Protein AF-0000000083919818 (afdb_homodimer)

Structure (mmCIF, N/CA/C/O backbone):
data_AF-0000000083919818-model_v1
#
loop_
_entity.id
_entity.type
_entity.pdbx_description
1 polymer 'UPAR/Ly6 domain-containing protein'
#
loop_
_atom_site.group_PDB
_atom_site.id
_atom_site.type_symbol
_atom_site.label_atom_id
_atom_site.label_alt_id
_atom_site.label_comp_id
_atom_site.label_asym_id
_atom_site.label_entity_id
_atom_site.label_seq_id
_atom_site.pdbx_PDB_ins_code
_atom_site.Cartn_x
_atom_site.Cartn_y
_atom_site.Cartn_z
_atom_site.occupancy
_atom_site.B_iso_or_equiv
_atom_site.auth_seq_id
_atom_site.auth_comp_id
_atom_site.auth_asym_id
_atom_site.auth_atom_id
_atom_site.pdbx_PDB_model_num
ATOM 1 N N . ASN A 1 1 ? 15.781 -54.969 -27.125 1 31.92 1 ASN A N 1
ATOM 2 C CA . ASN A 1 1 ? 15.836 -53.562 -27.531 1 31.92 1 ASN A CA 1
ATOM 3 C C . ASN A 1 1 ? 14.609 -52.812 -27.047 1 31.92 1 ASN A C 1
ATOM 5 O O . ASN A 1 1 ? 14.461 -51.625 -27.359 1 31.92 1 ASN A O 1
ATOM 9 N N . MET A 1 2 ? 13.461 -53.531 -26.812 1 38.5 2 MET A N 1
ATOM 10 C CA . MET A 1 2 ? 12.18 -53 -26.375 1 38.5 2 MET A CA 1
ATOM 11 C C . MET A 1 2 ? 12.297 -52.375 -24.984 1 38.5 2 MET A C 1
ATOM 13 O O . MET A 1 2 ? 11.289 -52.094 -24.328 1 38.5 2 MET A O 1
ATOM 17 N N . TRP A 1 3 ? 13.492 -52.375 -24.438 1 37.69 3 TRP A N 1
ATOM 18 C CA . TRP A 1 3 ? 13.656 -51.875 -23.078 1 37.69 3 TRP A CA 1
ATOM 19 C C . TRP A 1 3 ? 13.109 -50.469 -22.938 1 37.69 3 TRP A C 1
ATOM 21 O O . TRP A 1 3 ? 12.586 -50.094 -21.875 1 37.69 3 TRP A O 1
ATOM 31 N N . HIS A 1 4 ? 13.562 -49.594 -23.844 1 41.69 4 HIS A N 1
ATOM 32 C CA . HIS A 1 4 ? 13.922 -48.219 -23.438 1 41.69 4 HIS A CA 1
ATOM 33 C C . HIS A 1 4 ? 12.688 -47.438 -23.031 1 41.69 4 HIS A C 1
ATOM 35 O O . HIS A 1 4 ? 12.727 -46.688 -22.047 1 41.69 4 HIS A O 1
ATOM 41 N N . ALA A 1 5 ? 11.734 -47.062 -23.953 1 43.5 5 ALA A N 1
ATOM 42 C CA . ALA A 1 5 ? 11.164 -45.719 -23.875 1 43.5 5 ALA A CA 1
ATOM 43 C C . ALA A 1 5 ? 10.125 -45.625 -22.75 1 43.5 5 ALA A C 1
ATOM 45 O O . ALA A 1 5 ? 8.977 -46.031 -22.922 1 43.5 5 ALA A O 1
ATOM 46 N N . LEU A 1 6 ? 10.398 -46.156 -21.547 1 41.75 6 LEU A N 1
ATOM 47 C CA . LEU A 1 6 ? 9.539 -45.688 -20.469 1 41.75 6 LEU A CA 1
ATOM 48 C C . LEU A 1 6 ? 9.375 -44.188 -20.5 1 41.75 6 LEU A C 1
ATOM 50 O O . LEU A 1 6 ? 10.336 -43.438 -20.25 1 41.75 6 LEU A O 1
ATOM 54 N N . ASN A 1 7 ? 8.695 -43.625 -21.5 1 41.09 7 ASN A N 1
ATOM 55 C CA . ASN A 1 7 ? 8.219 -42.25 -21.438 1 41.09 7 ASN A CA 1
ATOM 56 C C . ASN A 1 7 ? 7.645 -41.906 -20.062 1 41.09 7 ASN A C 1
ATOM 58 O O . ASN A 1 7 ? 6.648 -42.5 -19.656 1 41.09 7 ASN A O 1
ATOM 62 N N . SER A 1 8 ? 8.492 -41.781 -19.062 1 41.94 8 SER A N 1
ATOM 63 C CA . SER A 1 8 ? 8.039 -41.125 -17.828 1 41.94 8 SER A CA 1
ATOM 64 C C . SER A 1 8 ? 7.02 -40.031 -18.125 1 41.94 8 SER A C 1
ATOM 66 O O . SER A 1 8 ? 7.336 -39.062 -18.812 1 41.94 8 SER A O 1
ATOM 68 N N . CYS A 1 9 ? 5.82 -40.406 -18.547 1 39.53 9 CYS A N 1
ATOM 69 C CA . CYS A 1 9 ? 4.75 -39.406 -18.453 1 39.53 9 CYS A CA 1
ATOM 70 C C . CYS A 1 9 ? 4.895 -38.562 -17.203 1 39.53 9 CYS A C 1
ATOM 72 O O . CYS A 1 9 ? 4.656 -39.031 -16.094 1 39.53 9 CYS A O 1
ATOM 74 N N . VAL A 1 10 ? 6.109 -37.969 -17 1 43.31 10 VAL A N 1
ATOM 75 C CA . VAL A 1 10 ? 5.969 -36.875 -16.047 1 43.31 10 VAL A CA 1
ATOM 76 C C . VAL A 1 10 ? 4.578 -36.25 -16.188 1 43.31 10 VAL A C 1
ATOM 78 O O . VAL A 1 10 ? 4.238 -35.688 -17.219 1 43.31 10 VAL A O 1
ATOM 81 N N . LEU A 1 11 ? 3.551 -37 -15.914 1 38.09 11 LEU A N 1
ATOM 82 C CA . LEU A 1 11 ? 2.311 -36.312 -15.594 1 38.09 11 LEU A CA 1
ATOM 83 C C . LEU A 1 11 ? 2.598 -34.906 -15.062 1 38.09 11 LEU A C 1
ATOM 85 O O . LEU A 1 11 ? 3.115 -34.75 -13.953 1 38.09 11 LEU A O 1
ATOM 89 N N . CYS A 1 12 ? 3.314 -34.094 -15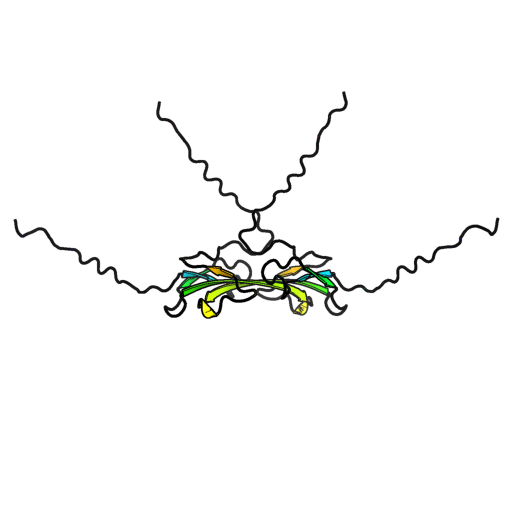.828 1 39.19 12 CYS A N 1
ATOM 90 C CA . CYS A 1 12 ? 3.078 -32.688 -15.453 1 39.19 12 CYS A CA 1
ATOM 91 C C . CYS A 1 12 ? 1.683 -32.5 -14.867 1 39.19 12 CYS A C 1
ATOM 93 O O . CYS A 1 12 ? 0.686 -32.625 -15.586 1 39.19 12 CYS A O 1
ATOM 95 N N . LEU A 1 13 ? 1.225 -33.312 -13.922 1 39.88 13 LEU A N 1
ATOM 96 C CA . LEU A 1 13 ? 0.107 -32.719 -13.203 1 39.88 13 LEU A CA 1
ATOM 97 C C . LEU A 1 13 ? 0.012 -31.219 -13.492 1 39.88 13 LEU A C 1
ATOM 99 O O . LEU A 1 13 ? 0.875 -30.438 -13.07 1 39.88 13 LEU A O 1
ATOM 103 N N . CYS A 1 14 ? -0.247 -30.812 -14.672 1 42.47 14 CYS A N 1
ATOM 104 C CA . CYS A 1 14 ? -0.814 -29.484 -14.938 1 42.47 14 CYS A CA 1
ATOM 105 C C . CYS A 1 14 ? -1.558 -28.953 -13.719 1 42.47 14 CYS A C 1
ATOM 107 O O . CYS A 1 14 ? -2.734 -29.266 -13.523 1 42.47 14 CYS A O 1
ATOM 109 N N . THR A 1 15 ? -1.284 -29.391 -12.57 1 43.28 15 THR A N 1
ATOM 110 C CA . THR A 1 15 ? -1.983 -28.641 -11.539 1 43.28 15 THR A CA 1
ATOM 111 C C . THR A 1 15 ? -2.238 -27.203 -11.992 1 43.28 15 THR A C 1
ATOM 113 O O . THR A 1 15 ? -1.332 -26.531 -12.492 1 43.28 15 THR A O 1
ATOM 116 N N . VAL A 1 16 ? -3.139 -26.906 -12.922 1 52.75 16 VAL A N 1
ATOM 117 C CA . VAL A 1 16 ? -3.713 -25.578 -13.133 1 52.75 16 VAL A CA 1
ATOM 118 C C . VAL A 1 16 ? -3.332 -24.656 -11.977 1 52.75 16 VAL A C 1
ATOM 120 O O . VAL A 1 16 ? -4.191 -24.25 -11.195 1 52.75 16 VAL A O 1
ATOM 123 N N . CYS A 1 17 ? -2.18 -24.922 -11.383 1 63.28 17 CYS A N 1
ATOM 124 C CA . CYS A 1 17 ? -1.858 -24.094 -10.219 1 63.28 17 CYS A CA 1
ATOM 125 C C . CYS A 1 17 ? -2.062 -22.625 -10.523 1 63.28 17 CYS A C 1
ATOM 127 O O . CYS A 1 17 ? -1.586 -22.109 -11.547 1 63.28 17 CYS A O 1
ATOM 129 N N . GLY A 1 18 ? -3.141 -22.047 -10.102 1 80.5 18 GLY A N 1
ATOM 130 C CA . GLY A 1 18 ? -3.34 -20.609 -10.156 1 80.5 18 GLY A CA 1
ATOM 131 C C . GLY A 1 18 ? -2.064 -19.828 -9.93 1 80.5 18 GLY A C 1
ATOM 132 O O . GLY A 1 18 ? -1.008 -20.406 -9.664 1 80.5 18 GLY A O 1
ATOM 133 N N . LEU A 1 19 ? -1.973 -18.672 -10.312 1 92.94 19 LEU A N 1
ATOM 134 C CA . LEU A 1 19 ? -0.879 -17.75 -10.039 1 92.94 19 LEU A CA 1
ATOM 135 C C . LEU A 1 19 ? -0.535 -17.734 -8.555 1 92.94 19 LEU A C 1
ATOM 137 O O . LEU A 1 19 ? -1.371 -18.062 -7.715 1 92.94 19 LEU A O 1
ATOM 141 N N . ARG A 1 20 ? 0.78 -17.641 -8.305 1 96.12 20 ARG A N 1
ATOM 142 C CA . ARG A 1 20 ? 1.193 -17.344 -6.938 1 96.12 20 ARG A CA 1
ATOM 143 C C . ARG A 1 20 ? 1.46 -15.844 -6.77 1 96.12 20 ARG A C 1
ATOM 145 O O . ARG A 1 20 ? 2.033 -15.211 -7.652 1 96.12 20 ARG A O 1
ATOM 152 N N . CYS A 1 21 ? 1.045 -15.273 -5.652 1 96.62 21 CYS A N 1
ATOM 153 C CA . CYS A 1 21 ? 1.212 -13.844 -5.406 1 96.62 21 CYS A CA 1
ATOM 154 C C . CYS A 1 21 ? 1.703 -13.586 -3.986 1 96.62 21 CYS A C 1
ATOM 156 O O . CYS A 1 21 ? 1.458 -14.398 -3.086 1 96.62 21 CYS A O 1
ATOM 158 N N . TYR A 1 22 ? 2.387 -12.461 -3.787 1 96.19 22 TYR A N 1
ATOM 159 C CA . TYR A 1 22 ? 2.68 -11.992 -2.439 1 96.19 22 TYR A CA 1
ATOM 160 C C . TYR A 1 22 ? 1.407 -11.547 -1.73 1 96.19 22 TYR A C 1
ATOM 162 O O . TYR A 1 22 ? 0.501 -10.992 -2.357 1 96.19 22 TYR A O 1
ATOM 170 N N . THR A 1 23 ? 1.352 -11.742 -0.544 1 96.19 23 THR A N 1
ATOM 171 C CA . THR A 1 23 ? 0.189 -11.367 0.253 1 96.19 23 THR A CA 1
ATOM 172 C C . THR A 1 23 ? 0.617 -10.844 1.62 1 96.19 23 THR A C 1
ATOM 174 O O . THR A 1 23 ? 1.705 -11.164 2.102 1 96.19 23 THR A O 1
ATOM 177 N N . CYS A 1 24 ? -0.237 -9.945 2.125 1 94.31 24 CYS A N 1
ATOM 178 C CA . CYS A 1 24 ? -0.065 -9.484 3.498 1 94.31 24 CYS A CA 1
ATOM 179 C C . CYS A 1 24 ? -0.819 -10.383 4.473 1 94.31 24 CYS A C 1
ATOM 181 O O . CYS A 1 24 ? -2.033 -10.547 4.355 1 94.31 24 CYS A O 1
ATOM 183 N N . THR A 1 25 ? -0.094 -10.984 5.359 1 94.12 25 THR A N 1
ATOM 184 C CA . THR A 1 25 ? -0.757 -11.922 6.258 1 94.12 25 THR A CA 1
ATOM 185 C C . THR A 1 25 ? -0.912 -11.32 7.652 1 94.12 25 THR A C 1
ATOM 187 O O . THR A 1 25 ? -0.238 -10.352 7.992 1 94.12 25 THR A O 1
ATOM 190 N N . VAL A 1 26 ? -1.767 -11.93 8.414 1 92.81 26 VAL A N 1
ATOM 191 C CA . VAL A 1 26 ? -2.043 -11.453 9.766 1 92.81 26 VAL A CA 1
ATOM 192 C C . VAL A 1 26 ? -0.792 -11.586 10.633 1 92.81 26 VAL A C 1
ATOM 194 O O . VAL A 1 26 ? -0.578 -10.797 11.555 1 92.81 26 VAL A O 1
ATOM 197 N N . ALA A 1 27 ? 0.067 -12.617 10.438 1 92.5 27 ALA A N 1
ATOM 198 C CA . ALA A 1 27 ? 1.279 -12.867 11.211 1 92.5 27 ALA A CA 1
ATOM 199 C C . ALA A 1 27 ? 2.299 -11.75 11.008 1 92.5 27 ALA A C 1
ATOM 201 O O . ALA A 1 27 ? 3.021 -11.383 11.93 1 92.5 27 ALA A O 1
ATOM 202 N N . ASP A 1 28 ? 2.451 -11.211 9.867 1 90.25 28 ASP A N 1
ATOM 203 C CA . ASP A 1 28 ? 3.305 -10.078 9.516 1 90.25 28 ASP A CA 1
ATOM 204 C C . ASP A 1 28 ? 2.605 -9.148 8.531 1 90.25 28 ASP A C 1
ATOM 206 O O . ASP A 1 28 ? 2.938 -9.133 7.344 1 90.25 28 ASP A O 1
ATOM 210 N N . PRO A 1 29 ? 1.685 -8.367 9.039 1 92.19 29 PRO A N 1
ATOM 211 C CA . PRO A 1 29 ? 0.745 -7.676 8.148 1 92.19 29 PRO A CA 1
ATOM 212 C C . PRO A 1 29 ? 1.397 -6.539 7.367 1 92.19 29 PRO A C 1
ATOM 214 O O . PRO A 1 29 ? 0.839 -6.07 6.371 1 92.19 29 PRO A O 1
ATOM 217 N N . LYS A 1 30 ? 2.59 -6.113 7.801 1 90.5 30 LYS A N 1
ATOM 218 C CA . LYS A 1 30 ? 3.168 -4.945 7.145 1 90.5 30 LYS A CA 1
ATOM 219 C C . LYS A 1 30 ? 4.246 -5.352 6.145 1 90.5 30 LYS A C 1
ATOM 221 O O . LYS A 1 30 ? 4.625 -4.5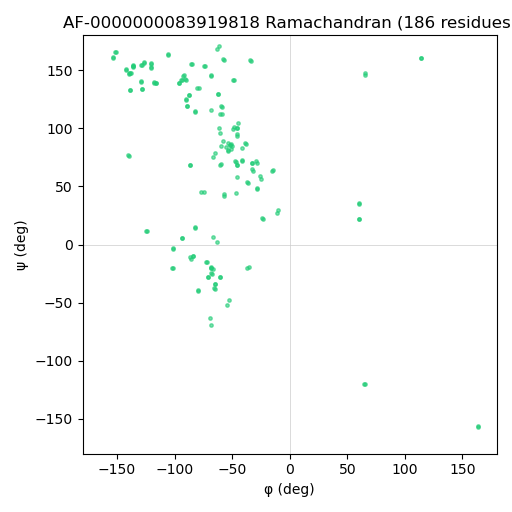66 5.273 1 90.5 30 LYS A O 1
ATOM 226 N N . SER A 1 31 ? 4.812 -6.582 6.285 1 90.12 31 SER A N 1
ATOM 227 C CA . SER A 1 31 ? 5.926 -6.977 5.426 1 90.12 31 SER A CA 1
ATOM 228 C C . SER A 1 31 ? 5.434 -7.418 4.051 1 90.12 31 SER A C 1
ATOM 230 O O . SER A 1 31 ? 6.098 -7.18 3.041 1 90.12 31 SER A O 1
ATOM 232 N N . CYS A 1 32 ? 4.297 -8.164 3.98 1 93.69 32 CYS A N 1
ATOM 233 C CA . CYS A 1 32 ? 3.648 -8.633 2.762 1 93.69 32 CYS A CA 1
ATOM 234 C C . CYS A 1 32 ? 4.586 -9.523 1.954 1 93.69 32 CYS A C 1
ATOM 236 O O . CYS A 1 32 ? 4.613 -9.453 0.725 1 93.69 32 CYS A O 1
ATOM 238 N N . ILE A 1 33 ? 5.41 -10.312 2.65 1 93 33 ILE A N 1
ATOM 239 C CA . ILE A 1 33 ? 6.398 -11.117 1.941 1 93 33 ILE A CA 1
ATOM 240 C C . ILE A 1 33 ? 5.914 -12.562 1.847 1 93 33 ILE A C 1
ATOM 242 O O . ILE A 1 33 ? 6.57 -13.406 1.223 1 93 33 ILE A O 1
ATOM 246 N N . ASP A 1 34 ? 4.762 -12.844 2.451 1 94.62 34 ASP A N 1
ATOM 247 C CA . ASP A 1 34 ? 4.188 -14.18 2.305 1 94.62 34 ASP A CA 1
ATOM 248 C C . ASP A 1 34 ? 3.59 -14.367 0.911 1 94.62 34 ASP A C 1
ATOM 250 O O . ASP A 1 34 ? 3.26 -13.391 0.233 1 94.62 34 ASP A O 1
ATOM 254 N N . THR A 1 35 ? 3.562 -15.609 0.508 1 95.62 35 THR A N 1
ATOM 255 C CA . THR A 1 35 ? 2.998 -15.891 -0.808 1 95.62 35 THR A CA 1
ATOM 256 C C . THR A 1 35 ? 1.808 -16.844 -0.698 1 95.62 35 THR A C 1
ATOM 258 O O . THR A 1 35 ? 1.726 -17.625 0.242 1 95.62 35 THR A O 1
ATOM 261 N N . LYS A 1 36 ? 0.927 -16.734 -1.62 1 96 36 LYS A N 1
ATOM 262 C CA . LYS A 1 36 ? -0.217 -17.641 -1.683 1 96 36 LYS A CA 1
ATOM 263 C C . LYS A 1 36 ? -0.521 -18.047 -3.123 1 96 36 LYS A C 1
ATOM 265 O O . LYS A 1 36 ? -0.308 -17.25 -4.051 1 96 36 LYS A O 1
ATOM 270 N N . SER A 1 37 ? -1.009 -19.25 -3.258 1 96.12 37 SER A N 1
ATOM 271 C CA . SER A 1 37 ? -1.531 -19.688 -4.547 1 96.12 37 SER A CA 1
ATOM 272 C C . SER A 1 37 ? -2.945 -19.172 -4.781 1 96.12 37 SER A C 1
ATOM 274 O O . SER A 1 37 ? -3.799 -19.266 -3.895 1 96.12 37 SER A O 1
ATOM 276 N N . CYS A 1 38 ? -3.098 -18.703 -5.938 1 96 38 CYS A N 1
ATOM 277 C CA . CYS A 1 38 ? -4.406 -18.156 -6.273 1 96 38 CYS A CA 1
ATOM 278 C C . CYS A 1 38 ? -5.309 -19.219 -6.875 1 96 38 CYS A C 1
ATOM 280 O O . CYS A 1 38 ? -4.84 -20.094 -7.598 1 96 38 CYS A O 1
ATOM 282 N N . SER A 1 39 ? -6.57 -19.141 -6.527 1 94.62 39 SER A N 1
ATOM 283 C CA . SER A 1 39 ? -7.527 -19.938 -7.285 1 94.62 39 SER A CA 1
ATOM 284 C C . SER A 1 39 ? -7.484 -19.594 -8.766 1 94.62 39 SER A C 1
ATOM 286 O O . SER A 1 39 ? -7.074 -18.484 -9.141 1 94.62 39 SER A O 1
ATOM 288 N N . VAL A 1 40 ? -7.957 -20.469 -9.586 1 91.69 40 VAL A N 1
ATOM 289 C CA . VAL A 1 40 ? -7.855 -20.344 -11.031 1 91.69 40 VAL A CA 1
ATOM 290 C C . VAL A 1 40 ? -8.719 -19.188 -11.516 1 91.69 40 VAL A C 1
ATOM 292 O O . VAL A 1 40 ? -8.523 -18.688 -12.633 1 91.69 40 VAL A O 1
ATOM 295 N N . ILE A 1 41 ? -9.672 -18.719 -10.828 1 94.06 41 ILE A N 1
ATOM 296 C CA . ILE A 1 41 ? -10.547 -17.625 -11.242 1 94.06 41 ILE A CA 1
ATOM 297 C C . ILE A 1 41 ? -9.766 -16.312 -11.219 1 94.06 41 ILE A C 1
ATOM 299 O O . ILE A 1 41 ? -10.141 -15.359 -11.898 1 94.06 41 ILE A O 1
ATOM 303 N N . PHE A 1 42 ? -8.797 -16.281 -10.375 1 97 42 PHE A N 1
ATOM 304 C CA . PHE A 1 42 ? -7.949 -15.094 -10.305 1 97 42 PHE A CA 1
ATOM 305 C C . PHE A 1 42 ? -6.793 -15.188 -11.289 1 97 42 PHE A C 1
ATOM 307 O O . PHE A 1 42 ? -6.074 -16.188 -11.312 1 97 42 PHE A O 1
ATOM 314 N N . ASN A 1 43 ? -6.57 -14.172 -12.125 1 96.56 43 ASN A N 1
ATOM 315 C CA . ASN A 1 43 ? -5.555 -14.219 -13.172 1 96.56 43 ASN A CA 1
ATOM 316 C C . ASN A 1 43 ? -4.566 -13.062 -13.055 1 96.56 43 ASN A C 1
ATOM 318 O O . ASN A 1 43 ? -3.852 -12.75 -14.008 1 96.56 43 ASN A O 1
ATOM 322 N N . ARG A 1 44 ? -4.602 -12.336 -11.938 1 97.81 44 ARG A N 1
ATOM 323 C CA . ARG A 1 44 ? -3.689 -11.234 -11.664 1 97.81 44 ARG A CA 1
ATOM 324 C C . ARG A 1 44 ? -3.229 -11.25 -10.211 1 97.81 44 ARG A C 1
ATOM 326 O O . ARG A 1 44 ? -3.969 -11.688 -9.32 1 97.81 44 ARG A O 1
ATOM 333 N N . CYS A 1 45 ? -1.996 -10.797 -10.031 1 97.38 45 CYS A N 1
ATOM 334 C CA . CYS A 1 45 ? -1.586 -10.336 -8.711 1 97.38 45 CYS A CA 1
ATOM 335 C C . CYS A 1 45 ? -1.828 -8.836 -8.555 1 97.38 45 CYS A C 1
ATOM 337 O O . CYS A 1 45 ? -1.689 -8.078 -9.516 1 97.38 45 CYS A O 1
ATOM 339 N N . TYR A 1 46 ? -2.186 -8.453 -7.309 1 96.31 46 TYR A N 1
ATOM 340 C CA . TYR A 1 46 ? -2.434 -7.027 -7.145 1 96.31 46 TYR A CA 1
ATOM 341 C C . TYR A 1 46 ? -1.618 -6.457 -5.992 1 96.31 46 TYR A C 1
ATOM 343 O O . TYR A 1 46 ? -1.197 -7.195 -5.098 1 96.31 46 TYR A O 1
ATOM 351 N N . ASN A 1 47 ? -1.355 -5.129 -6.004 1 94.44 47 ASN A N 1
ATOM 352 C CA . ASN A 1 47 ? -0.865 -4.234 -4.961 1 94.44 47 ASN A CA 1
ATOM 353 C C . ASN A 1 47 ? -1.758 -3.006 -4.809 1 94.44 47 ASN A C 1
ATOM 355 O O . ASN A 1 47 ? -2.146 -2.391 -5.805 1 94.44 47 ASN A O 1
ATOM 359 N N . MET A 1 48 ? -2.074 -2.68 -3.654 1 94.31 48 MET A N 1
ATOM 360 C CA . MET A 1 48 ? -2.816 -1.446 -3.41 1 94.31 48 MET A CA 1
ATOM 361 C C . MET A 1 48 ? -2.275 -0.721 -2.182 1 94.31 48 MET A C 1
ATOM 363 O O . MET A 1 48 ? -2.061 -1.337 -1.136 1 94.31 48 MET A O 1
ATOM 367 N N . VAL A 1 49 ? -2.082 0.568 -2.385 1 93.69 49 VAL A N 1
ATOM 368 C CA . VAL A 1 49 ? -1.613 1.418 -1.296 1 93.69 49 VAL A CA 1
ATOM 369 C C . VAL A 1 49 ? -2.682 2.451 -0.95 1 93.69 49 VAL A C 1
ATOM 371 O O . VAL A 1 49 ? -3.309 3.029 -1.842 1 93.69 49 VAL A O 1
ATOM 374 N N . THR A 1 50 ? -2.857 2.678 0.299 1 94.19 50 THR A N 1
ATOM 375 C CA . THR A 1 50 ? -3.691 3.775 0.776 1 94.19 50 THR A CA 1
ATOM 376 C C . THR A 1 50 ? -2.941 4.617 1.806 1 94.19 50 THR A C 1
ATOM 378 O O . THR A 1 50 ? -2.168 4.082 2.604 1 94.19 50 THR A O 1
ATOM 381 N N . LYS A 1 51 ? -3.145 5.891 1.692 1 96.19 51 LYS A N 1
ATOM 382 C CA . LYS A 1 51 ? -2.498 6.852 2.582 1 96.19 51 LYS A CA 1
ATOM 383 C C . LYS A 1 51 ? -3.482 7.914 3.051 1 96.19 51 LYS A C 1
ATOM 385 O O . LYS A 1 51 ? -4.434 8.242 2.34 1 96.19 51 LYS A O 1
ATOM 390 N N . GLY A 1 52 ? -3.139 8.461 4.285 1 96.81 52 GLY A N 1
ATOM 391 C CA . GLY A 1 52 ? -3.996 9.539 4.742 1 96.81 52 GLY A CA 1
ATOM 392 C C . GLY A 1 52 ? -3.848 9.828 6.223 1 96.81 52 GLY A C 1
ATOM 393 O O . GLY A 1 52 ? -2.77 9.648 6.793 1 96.81 52 GLY A O 1
ATOM 394 N N . CYS A 1 53 ? -4.953 10.438 6.738 1 97.25 53 CYS A N 1
ATOM 395 C CA . CYS A 1 53 ? -5.02 10.852 8.133 1 97.25 53 CYS A CA 1
ATOM 396 C C . CYS A 1 53 ? -5.668 9.773 8.992 1 97.25 53 CYS A C 1
ATOM 398 O O . CYS A 1 53 ? -6.602 9.102 8.555 1 97.25 53 CYS A O 1
ATOM 400 N N . GLN A 1 54 ? -5.148 9.609 10.164 1 97.38 54 GLN A N 1
ATOM 401 C CA . GLN A 1 54 ? -5.723 8.617 11.07 1 97.38 54 GLN A CA 1
ATOM 402 C C . GLN A 1 54 ? -5.453 8.984 12.531 1 97.38 54 GLN A C 1
ATOM 404 O O . GLN A 1 54 ? -4.605 9.828 12.812 1 97.38 54 GLN A O 1
ATOM 409 N N . THR A 1 55 ? -6.258 8.398 13.406 1 97.5 55 THR A N 1
ATOM 410 C CA . THR A 1 55 ? -5.98 8.5 14.836 1 97.5 55 THR A CA 1
ATOM 411 C C . THR A 1 55 ? -4.988 7.422 15.273 1 97.5 55 THR A C 1
ATOM 413 O O . THR A 1 55 ? -4.945 6.34 14.688 1 97.5 55 THR A O 1
ATOM 416 N N . SER A 1 56 ? -4.305 7.684 16.312 1 97.06 56 SER A N 1
ATOM 417 C CA . SER A 1 56 ? -3.348 6.711 16.828 1 97.06 56 SER A CA 1
ATOM 418 C C . SER A 1 56 ? -4.039 5.414 17.219 1 97.06 56 SER A C 1
ATOM 420 O O . SER A 1 56 ? -3.439 4.34 17.156 1 97.06 56 SER A O 1
ATOM 422 N N . LEU A 1 57 ? -5.281 5.457 17.594 1 96.62 57 LEU A N 1
ATOM 423 C CA . LEU A 1 57 ? -6.035 4.285 18.031 1 96.62 57 LEU A CA 1
ATOM 424 C C . LEU A 1 57 ? -6.27 3.332 16.859 1 96.62 57 LEU A C 1
ATOM 426 O O . LEU A 1 57 ? -6.379 2.119 17.062 1 96.62 57 LEU A O 1
ATOM 430 N N . ALA A 1 58 ? -6.254 3.834 15.68 1 96.44 58 ALA A N 1
ATOM 431 C CA . ALA A 1 58 ? -6.539 3.041 14.484 1 96.44 58 ALA A CA 1
ATOM 432 C C . ALA A 1 58 ? -5.254 2.5 13.867 1 96.44 58 ALA A C 1
ATOM 434 O O . ALA A 1 58 ? -5.281 1.896 12.789 1 96.44 58 ALA A O 1
ATOM 435 N N . CYS A 1 59 ? -4.102 2.736 14.57 1 96.25 59 CYS A N 1
ATOM 436 C CA . CYS A 1 59 ? -2.811 2.301 14.047 1 96.25 59 CYS A CA 1
ATOM 437 C C . CYS A 1 59 ? -2.51 0.865 14.453 1 96.25 59 CYS A C 1
ATOM 439 O O . CYS A 1 59 ? -1.574 0.616 15.219 1 96.25 59 CYS A O 1
ATOM 441 N N . VAL A 1 60 ? -3.236 -0.058 13.938 1 95.5 60 VAL A N 1
ATOM 442 C CA . VAL A 1 60 ? -3.141 -1.474 14.281 1 95.5 60 VAL A CA 1
ATOM 443 C C . VAL A 1 60 ? -3.006 -2.307 13.008 1 95.5 60 VAL A C 1
ATOM 445 O O . VAL A 1 60 ? -3.385 -1.858 11.922 1 95.5 60 VAL A O 1
ATOM 448 N N . GLY A 1 61 ? -2.381 -3.496 13.188 1 94.31 61 GLY A N 1
ATOM 449 C CA . GLY A 1 61 ? -2.307 -4.438 12.078 1 94.31 61 GLY A CA 1
ATOM 450 C C . GLY A 1 61 ? -1.488 -3.918 10.914 1 94.31 61 GLY A C 1
ATOM 451 O O . GLY A 1 61 ? -0.337 -3.512 11.086 1 94.31 61 GLY A O 1
ATOM 452 N N . ALA A 1 62 ? -2.152 -3.807 9.766 1 93.44 62 ALA A N 1
ATOM 453 C CA . ALA A 1 62 ? -1.459 -3.496 8.516 1 93.44 62 ALA A CA 1
ATOM 454 C C . ALA A 1 62 ? -1.265 -1.991 8.359 1 93.44 62 ALA A C 1
ATOM 456 O O . ALA A 1 62 ? -0.552 -1.542 7.457 1 93.44 62 ALA A O 1
ATOM 457 N N . VAL A 1 63 ? -1.922 -1.29 9.258 1 95.75 63 VAL A N 1
ATOM 458 C CA . VAL A 1 63 ? -1.865 0.162 9.133 1 95.75 63 VAL A CA 1
ATOM 459 C C . VAL A 1 63 ? -0.578 0.688 9.758 1 95.75 63 VAL A C 1
ATOM 461 O O . VAL A 1 63 ? -0.393 0.597 10.977 1 95.75 63 VAL A O 1
ATOM 464 N N . ASP A 1 64 ? 0.287 1.239 8.945 1 94.31 64 ASP A N 1
ATOM 465 C CA . ASP A 1 64 ? 1.503 1.896 9.414 1 94.31 64 ASP A CA 1
ATOM 466 C C . ASP A 1 64 ? 1.256 3.379 9.688 1 94.31 64 ASP A C 1
ATOM 468 O O . ASP A 1 64 ? 0.792 4.109 8.805 1 94.31 64 ASP A O 1
ATOM 472 N N . CYS A 1 65 ? 1.561 3.771 10.852 1 96.62 65 CYS A N 1
ATOM 473 C CA . CYS A 1 65 ? 1.291 5.152 11.234 1 96.62 65 CYS A CA 1
ATOM 474 C C . CYS A 1 65 ? 2.574 5.867 11.641 1 96.62 65 CYS A C 1
ATOM 476 O O . CYS A 1 65 ? 3.541 5.223 12.055 1 96.62 65 CYS A O 1
ATOM 478 N N . CYS A 1 66 ? 2.596 7.145 11.547 1 96.25 66 CYS A N 1
ATOM 479 C CA . CYS A 1 66 ? 3.686 8.008 11.984 1 96.25 66 CYS A CA 1
ATOM 480 C C . CYS A 1 66 ? 3.164 9.383 12.383 1 96.25 66 CYS A C 1
ATOM 482 O O . CYS A 1 66 ? 1.985 9.688 12.188 1 96.25 66 CYS A O 1
ATOM 484 N N . GLU A 1 67 ? 4.035 10.117 13.062 1 95.38 67 GLU A N 1
ATOM 485 C CA . GLU A 1 67 ? 3.643 11.445 13.531 1 95.38 67 GLU A CA 1
ATOM 486 C C . GLU A 1 67 ? 4.516 12.531 12.906 1 95.38 67 GLU A C 1
ATOM 488 O O . GLU A 1 67 ? 5.727 12.352 12.766 1 95.38 67 GLU A O 1
ATOM 493 N N . GLY A 1 68 ? 3.902 13.602 12.547 1 95.38 68 GLY A N 1
ATOM 494 C CA . GLY A 1 68 ? 4.555 14.734 11.906 1 95.38 68 GLY A CA 1
ATOM 495 C C . GLY A 1 68 ? 4.094 14.953 10.477 1 95.38 68 GLY A C 1
ATOM 496 O O . GLY A 1 68 ? 3.506 14.062 9.867 1 95.38 68 GLY A O 1
ATOM 497 N N . ASP A 1 69 ? 4.328 16.141 9.992 1 94.38 69 ASP A N 1
ATOM 498 C CA . ASP A 1 69 ? 3.881 16.469 8.648 1 94.38 69 ASP A CA 1
ATOM 499 C C . ASP A 1 69 ? 4.555 15.586 7.602 1 94.38 69 ASP A C 1
ATOM 501 O O . ASP A 1 69 ? 5.777 15.43 7.613 1 94.38 69 ASP A O 1
ATOM 505 N N . LEU A 1 70 ? 3.725 14.992 6.715 1 96.12 70 LEU A N 1
ATOM 506 C CA . LEU A 1 70 ? 4.137 14.297 5.496 1 96.12 70 LEU A CA 1
ATOM 507 C C . LEU A 1 70 ? 5.059 13.125 5.824 1 96.12 70 LEU A C 1
ATOM 509 O O . LEU A 1 70 ? 5.867 12.719 4.988 1 96.12 70 LEU A O 1
ATOM 513 N N . CYS A 1 71 ? 4.965 12.664 7.066 1 94.62 71 CYS A N 1
ATOM 514 C CA . CYS A 1 71 ? 5.859 11.602 7.508 1 94.62 71 CYS A CA 1
ATOM 515 C C . CYS A 1 71 ? 5.543 10.289 6.797 1 94.62 71 CYS A C 1
ATOM 517 O O . CYS A 1 71 ? 6.355 9.367 6.797 1 94.62 71 CYS A O 1
ATOM 519 N N . ASN A 1 72 ? 4.293 10.109 6.203 1 94.94 72 ASN A N 1
ATOM 520 C CA . ASN A 1 72 ? 3.895 8.859 5.555 1 94.94 72 ASN A CA 1
ATOM 521 C C . ASN A 1 72 ? 4.434 8.773 4.129 1 94.94 72 ASN A C 1
ATOM 523 O O . ASN A 1 72 ? 3.982 7.941 3.342 1 94.94 72 ASN A O 1
ATOM 527 N N . SER A 1 73 ? 5.301 9.5 3.705 1 91 73 SER A N 1
ATOM 528 C CA . SER A 1 73 ? 6.176 9.438 2.539 1 91 73 SER A CA 1
ATOM 529 C C . SER A 1 73 ? 5.379 9.547 1.243 1 91 73 SER A C 1
ATOM 531 O O . SER A 1 73 ? 4.246 9.07 1.163 1 91 73 SER A O 1
ATOM 533 N N . ALA A 1 74 ? 6.004 10.164 0.22 1 80.31 74 ALA A N 1
ATOM 534 C CA . ALA A 1 74 ? 5.453 10.281 -1.127 1 80.31 74 ALA A CA 1
ATOM 535 C C . ALA A 1 74 ? 5.801 9.055 -1.968 1 80.31 74 ALA A C 1
ATOM 537 O O . ALA A 1 74 ? 5.316 8.906 -3.092 1 80.31 74 ALA A O 1
ATOM 538 N N . VAL A 1 75 ? 6.664 8.156 -1.579 1 67 75 VAL A N 1
ATOM 539 C CA . VAL A 1 75 ? 7.156 7.066 -2.414 1 67 75 VAL A CA 1
ATOM 540 C C . VAL A 1 75 ? 5.988 6.18 -2.844 1 67 75 VAL A C 1
ATOM 542 O O . VAL A 1 75 ? 5.227 5.703 -2.004 1 67 75 VAL A O 1
ATOM 545 N N . PRO A 1 76 ? 5.742 6.254 -4.152 1 55.88 76 PRO A N 1
ATOM 546 C CA . PRO A 1 76 ? 4.719 5.344 -4.672 1 55.88 76 PRO A CA 1
ATOM 547 C C . PRO A 1 76 ? 5.059 3.875 -4.43 1 55.88 76 PRO A C 1
ATOM 549 O O . PRO A 1 76 ? 6.238 3.518 -4.332 1 55.88 76 PRO A O 1
ATOM 552 N N . THR A 1 77 ? 4.258 3.123 -3.711 1 50.28 77 THR A N 1
ATOM 553 C CA . THR A 1 77 ? 4.504 1.705 -3.475 1 50.28 77 THR A CA 1
ATOM 554 C C . THR A 1 77 ? 5.102 1.046 -4.715 1 50.28 77 THR A C 1
ATOM 556 O O . THR A 1 77 ? 5.32 -0.167 -4.734 1 50.28 77 THR A O 1
ATOM 559 N N . GLY A 1 78 ? 4.988 1.584 -5.934 1 45.53 78 GLY A N 1
ATOM 560 C CA . GLY A 1 78 ? 5.586 0.762 -6.973 1 45.53 78 GLY A CA 1
ATOM 561 C C . GLY A 1 78 ? 7.086 0.591 -6.812 1 45.53 78 GLY A C 1
ATOM 562 O O . GLY A 1 78 ? 7.684 1.146 -5.887 1 45.53 78 GLY A O 1
ATOM 563 N N . PRO A 1 79 ? 7.719 -0.435 -7.668 1 39.22 79 PRO A N 1
ATOM 564 C CA . PRO A 1 79 ? 9.164 -0.643 -7.574 1 39.22 79 PRO A CA 1
ATOM 565 C C . PRO A 1 79 ? 9.953 0.665 -7.602 1 39.22 79 PRO A C 1
ATOM 567 O O . PRO A 1 79 ? 10.031 1.322 -8.641 1 39.22 79 PRO A O 1
ATOM 570 N N . SER A 1 80 ? 9.562 1.554 -6.941 1 37.25 80 SER A N 1
ATOM 571 C CA . SER A 1 80 ? 10.203 2.857 -7.105 1 37.25 80 SER A CA 1
ATOM 572 C C . SER A 1 80 ? 11.633 2.838 -6.594 1 37.25 80 SER A C 1
ATOM 574 O O . SER A 1 80 ? 11.922 2.244 -5.551 1 37.25 80 SER A O 1
ATOM 576 N N . VAL A 1 81 ? 12.578 3.037 -7.52 1 38.91 81 VAL A N 1
ATOM 577 C CA . VAL A 1 81 ? 14 3.328 -7.391 1 38.91 81 VAL A CA 1
ATOM 578 C C . VAL A 1 81 ? 14.219 4.398 -6.324 1 38.91 81 VAL A C 1
ATOM 580 O O . VAL A 1 81 ? 13.484 5.387 -6.27 1 38.91 81 VAL A O 1
ATOM 583 N N . ILE A 1 82 ? 14.656 3.973 -5.242 1 38.09 82 ILE A N 1
ATOM 584 C CA . ILE A 1 82 ? 15.203 4.789 -4.164 1 38.09 82 ILE A CA 1
ATOM 585 C C . ILE A 1 82 ? 16.031 5.93 -4.75 1 38.09 82 ILE A C 1
ATOM 587 O O . ILE A 1 82 ? 17.047 5.688 -5.414 1 38.09 82 ILE A O 1
ATOM 591 N N . LEU A 1 83 ? 15.344 6.98 -5.027 1 35 83 LEU A N 1
ATOM 592 C CA . LEU A 1 83 ? 16.203 8.109 -5.348 1 35 83 LEU A CA 1
ATOM 593 C C . LEU A 1 83 ? 17.031 8.531 -4.133 1 35 83 LEU A C 1
ATOM 595 O O . LEU A 1 83 ? 16.469 8.891 -3.096 1 35 83 LEU A O 1
ATOM 599 N N . LEU A 1 84 ? 18.047 7.707 -3.982 1 35.97 84 LEU A N 1
ATOM 600 C CA . LEU A 1 84 ? 19.078 8.141 -3.051 1 35.97 84 LEU A CA 1
ATOM 601 C C . LEU A 1 84 ? 19.469 9.594 -3.305 1 35.97 84 LEU A C 1
ATOM 603 O O . LEU A 1 84 ? 20.031 9.922 -4.348 1 35.97 84 LEU A O 1
ATOM 607 N N . LEU A 1 85 ? 18.562 10.469 -2.975 1 36.38 85 LEU A N 1
ATOM 608 C CA . LEU A 1 85 ? 19.094 11.82 -3.037 1 36.38 85 LEU A CA 1
ATOM 609 C C . LEU A 1 85 ? 20.266 11.992 -2.068 1 36.38 85 LEU A C 1
ATOM 611 O O . LEU A 1 85 ? 20.062 12.023 -0.852 1 36.38 85 LEU A O 1
ATOM 615 N N . VAL A 1 86 ? 21.438 11.297 -2.365 1 39.84 86 VAL A N 1
ATOM 616 C CA . VAL A 1 86 ? 22.688 11.641 -1.688 1 39.84 86 VAL A CA 1
ATOM 617 C C . VAL A 1 86 ? 22.969 13.133 -1.85 1 39.84 86 VAL A C 1
ATOM 619 O O . VAL A 1 86 ? 23.141 13.617 -2.969 1 39.84 86 VAL A O 1
ATOM 622 N N . SER A 1 87 ? 22.375 14.031 -1.093 1 37.94 87 SER A N 1
ATOM 623 C CA . SER A 1 87 ? 22.844 15.406 -1.06 1 37.94 87 SER A CA 1
ATOM 624 C C . SER A 1 87 ? 24.344 15.469 -0.791 1 37.94 87 SER A C 1
ATOM 626 O O . SER A 1 87 ? 24.812 15.07 0.28 1 37.94 87 SER A O 1
ATOM 628 N N . SER A 1 88 ? 25.203 15.375 -1.814 1 39.09 88 SER A N 1
ATOM 629 C CA . SER A 1 88 ? 26.625 15.664 -1.763 1 39.09 88 SER A CA 1
ATOM 630 C C . SER A 1 88 ? 26.891 17.031 -1.136 1 39.09 88 SER A C 1
ATOM 632 O O . SER A 1 88 ? 26.438 18.062 -1.646 1 39.09 88 SER A O 1
ATOM 634 N N . ALA A 1 89 ? 26.906 17.141 0.158 1 40.06 89 ALA A N 1
ATOM 635 C CA . ALA A 1 89 ? 27.469 18.312 0.827 1 40.06 89 ALA A CA 1
ATOM 636 C C . ALA A 1 89 ? 28.812 18.703 0.223 1 40.06 89 ALA A C 1
ATOM 638 O O . ALA A 1 89 ? 29.719 17.859 0.099 1 40.06 89 ALA A O 1
ATOM 639 N N . ILE A 1 90 ? 28.828 19.578 -0.707 1 37.5 90 ILE A N 1
ATOM 640 C CA . ILE A 1 90 ? 30 20.266 -1.242 1 37.5 90 ILE A CA 1
ATOM 641 C C . ILE A 1 90 ? 30.828 20.859 -0.097 1 37.5 90 ILE A C 1
ATOM 643 O O . ILE A 1 90 ? 30.344 21.703 0.65 1 37.5 90 ILE A O 1
ATOM 647 N N . ILE A 1 91 ? 31.688 20.125 0.507 1 38.31 91 ILE A N 1
ATOM 648 C CA . ILE A 1 91 ? 32.75 20.625 1.375 1 38.31 91 ILE A CA 1
ATOM 649 C C . ILE A 1 91 ? 33.625 21.625 0.615 1 38.31 91 ILE A C 1
ATOM 651 O O . ILE A 1 91 ? 34.406 21.25 -0.255 1 38.31 91 ILE A O 1
ATOM 655 N N . THR A 1 92 ? 33.094 22.578 -0.184 1 37.91 92 THR A N 1
ATOM 656 C CA . THR A 1 92 ? 34.094 23.5 -0.713 1 37.91 92 THR A CA 1
ATOM 657 C C . THR A 1 92 ? 34.812 24.219 0.42 1 37.91 92 THR A C 1
ATOM 659 O O . THR A 1 92 ? 34.188 24.875 1.251 1 37.91 92 THR A O 1
ATOM 662 N N . LEU A 1 93 ? 35.906 23.562 1.01 1 36.16 93 LEU A N 1
ATOM 663 C CA . LEU A 1 93 ? 36.969 24.188 1.752 1 36.16 93 LEU A CA 1
ATOM 664 C C . LEU A 1 93 ? 37.5 25.438 1.023 1 36.16 93 LEU A C 1
ATOM 666 O O . LEU A 1 93 ? 37.875 25.359 -0.142 1 36.16 93 LEU A O 1
ATOM 670 N N . PHE A 1 94 ? 37 26.609 1.362 1 35.22 94 PHE A N 1
ATOM 671 C CA . PHE A 1 94 ? 37.625 27.875 1.051 1 35.22 94 PHE A CA 1
ATOM 672 C C . PHE A 1 94 ? 39.062 27.922 1.585 1 35.22 94 PHE A C 1
ATOM 674 O O . PHE A 1 94 ? 39.281 27.766 2.789 1 35.22 94 PHE A O 1
ATOM 681 N N . LEU A 1 95 ? 40.062 27.344 0.752 1 30.45 95 LEU A N 1
ATOM 682 C CA . LEU A 1 95 ? 41.375 27.922 0.797 1 30.45 95 LEU A CA 1
ATOM 683 C C . LEU A 1 95 ? 41.375 29.391 0.355 1 30.45 95 LEU A C 1
ATOM 685 O O . LEU A 1 95 ? 40.594 29.75 -0.547 1 30.45 95 LEU A O 1
ATOM 689 N N . ASN B 1 1 ? 10.883 58.312 22 1 31.72 1 ASN B N 1
ATOM 690 C CA . ASN B 1 1 ? 11.477 57.031 22.359 1 31.72 1 ASN B CA 1
ATOM 691 C C . ASN B 1 1 ? 10.43 55.906 22.391 1 31.72 1 ASN B C 1
ATOM 693 O O . ASN B 1 1 ? 10.773 54.719 22.406 1 31.72 1 ASN B O 1
ATOM 697 N N . MET B 1 2 ? 9.156 56.25 22.906 1 37.88 2 MET B N 1
ATOM 698 C CA . MET B 1 2 ? 8.117 55.25 23.062 1 37.88 2 MET B CA 1
ATOM 699 C C . MET B 1 2 ? 7.641 54.719 21.703 1 37.88 2 MET B C 1
ATOM 701 O O . MET B 1 2 ? 6.551 54.156 21.594 1 37.88 2 MET B O 1
ATOM 705 N N . TRP B 1 3 ? 8.273 55.094 20.641 1 38.66 3 TRP B N 1
ATOM 706 C CA . TRP B 1 3 ? 7.855 54.656 19.312 1 38.66 3 TRP B CA 1
ATOM 707 C C . TRP B 1 3 ? 7.734 53.156 19.219 1 38.66 3 TRP B C 1
ATOM 709 O O . TRP B 1 3 ? 6.883 52.625 18.5 1 38.66 3 TRP B O 1
ATOM 719 N N . HIS B 1 4 ? 8.773 52.469 19.703 1 42.59 4 HIS B N 1
ATOM 720 C CA . HIS B 1 4 ? 9.234 51.25 19.016 1 42.59 4 HIS B CA 1
ATOM 721 C C . HIS B 1 4 ? 8.219 50.125 19.156 1 42.59 4 HIS B C 1
ATOM 723 O O . HIS B 1 4 ? 8.031 49.344 18.219 1 42.59 4 HIS B O 1
ATOM 729 N N . ALA B 1 5 ? 7.898 49.594 20.344 1 43.88 5 ALA B N 1
ATOM 730 C CA . ALA B 1 5 ? 7.711 48.156 20.422 1 43.88 5 ALA B CA 1
ATOM 731 C C . ALA B 1 5 ? 6.379 47.75 19.797 1 43.88 5 ALA B C 1
ATOM 733 O O . ALA B 1 5 ? 5.328 47.844 20.438 1 43.88 5 ALA B O 1
ATOM 734 N N . LEU B 1 6 ? 5.992 48.25 18.641 1 42.16 6 LEU B N 1
ATOM 735 C CA . LEU B 1 6 ? 4.93 47.531 17.938 1 42.16 6 LEU B CA 1
ATOM 736 C C . LEU B 1 6 ? 5.191 46.031 17.938 1 42.16 6 LEU B C 1
ATOM 738 O O . LEU B 1 6 ? 6.137 45.562 17.297 1 42.16 6 LEU B O 1
ATOM 742 N N . ASN B 1 7 ? 5.113 45.344 19.078 1 41.06 7 ASN B N 1
ATOM 743 C CA . ASN B 1 7 ? 5.012 43.906 19.109 1 41.06 7 ASN B CA 1
ATOM 744 C C . ASN B 1 7 ? 4.062 43.375 18.031 1 41.06 7 ASN B C 1
ATOM 746 O O . ASN B 1 7 ? 2.869 43.688 18.047 1 41.06 7 ASN B O 1
ATOM 750 N N . SER B 1 8 ? 4.457 43.406 16.797 1 42.44 8 SER B N 1
ATOM 751 C CA . SER B 1 8 ? 3.758 42.594 15.797 1 42.44 8 SER B CA 1
ATOM 752 C C . SER B 1 8 ? 3.23 41.281 16.391 1 42.44 8 SER B C 1
ATOM 754 O O . SER B 1 8 ? 4.008 40.469 16.859 1 42.44 8 SER B O 1
ATOM 756 N N . CYS B 1 9 ? 2.215 41.344 17.25 1 39.94 9 CYS B N 1
ATOM 757 C CA . CYS B 1 9 ? 1.487 40.125 17.516 1 39.94 9 CYS B CA 1
ATOM 758 C C . CYS B 1 9 ? 1.354 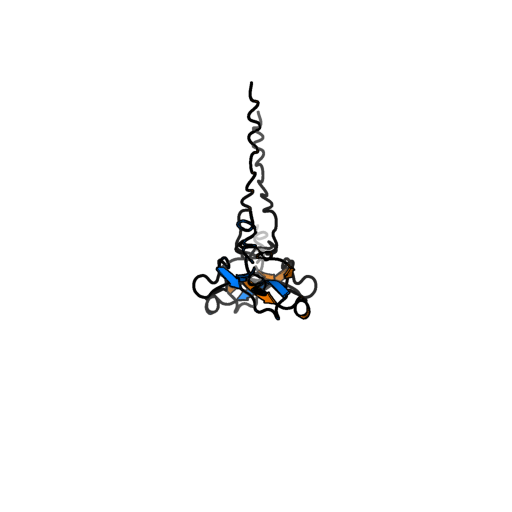39.281 16.266 1 39.94 9 CYS B C 1
ATOM 760 O O . CYS B 1 9 ? 0.595 39.625 15.359 1 39.94 9 CYS B O 1
ATOM 762 N N . VAL B 1 10 ? 2.51 38.969 15.586 1 43.97 10 VAL B N 1
ATOM 763 C CA . VAL B 1 10 ? 2.309 37.844 14.703 1 43.97 10 VAL B CA 1
ATOM 764 C C . VAL B 1 10 ? 1.272 36.875 15.312 1 43.97 10 VAL B C 1
ATOM 766 O O . VAL B 1 10 ? 1.502 36.312 16.375 1 43.97 10 VAL B O 1
ATOM 769 N N . LEU B 1 11 ? 0.044 37.312 15.445 1 38.62 11 LEU B N 1
ATOM 770 C CA . LEU B 1 11 ? -0.984 36.281 15.578 1 38.62 11 LEU B CA 1
ATOM 771 C C . LEU B 1 11 ? -0.533 35 14.93 1 38.62 11 LEU B C 1
ATOM 773 O O . LEU B 1 11 ? -0.412 34.906 13.703 1 38.62 11 LEU B O 1
ATOM 777 N N . CYS B 1 12 ? 0.577 34.438 15.367 1 39.81 12 CYS B N 1
ATOM 778 C CA . CYS B 1 12 ? 0.606 33 15.055 1 39.81 12 CYS B CA 1
ATOM 779 C C . CYS B 1 12 ? -0.804 32.438 14.977 1 39.81 12 CYS B C 1
ATOM 781 O O . CYS B 1 12 ? -1.492 32.344 15.992 1 39.81 12 CYS B O 1
ATOM 783 N N . LEU B 1 13 ? -1.744 33.031 14.281 1 40.38 13 LEU B N 1
ATOM 784 C CA . LEU B 1 13 ? -2.848 32.125 13.977 1 40.38 13 LEU B CA 1
ATOM 785 C C . LEU B 1 13 ? -2.445 30.672 14.219 1 40.38 13 LEU B C 1
ATOM 787 O O . LEU B 1 13 ? -1.614 30.125 13.484 1 40.38 13 LEU B O 1
ATOM 791 N N . CYS B 1 14 ? -2.139 30.281 15.391 1 42.94 14 CYS B N 1
ATOM 792 C CA . CYS B 1 14 ? -2.203 28.891 15.789 1 42.94 14 CYS B CA 1
ATOM 793 C C . CYS B 1 14 ? -3.17 28.109 14.906 1 42.94 14 CYS B C 1
ATOM 795 O O . CYS B 1 14 ? -4.379 28.094 15.156 1 42.94 14 CYS B O 1
ATOM 797 N N . THR B 1 15 ? -3.479 28.516 13.766 1 43.34 15 THR B N 1
ATOM 798 C CA . THR B 1 15 ? -4.297 27.578 13.023 1 43.34 15 THR B CA 1
ATOM 799 C C . THR B 1 15 ? -3.998 26.141 13.461 1 43.34 15 THR B C 1
ATOM 801 O O . THR B 1 15 ? -2.836 25.734 13.508 1 43.34 15 THR B O 1
ATOM 804 N N . VAL B 1 16 ? -4.359 25.688 14.641 1 52.88 16 VAL B N 1
ATOM 805 C CA . VAL B 1 16 ? -4.469 24.281 14.984 1 52.88 16 VAL B CA 1
ATOM 806 C C . VAL B 1 16 ? -4.383 23.422 13.719 1 52.88 16 VAL B C 1
ATOM 808 O O . VAL B 1 16 ? -5.402 22.953 13.203 1 52.88 16 VAL B O 1
ATOM 811 N N . CYS B 1 17 ? -3.707 23.938 12.711 1 63.25 17 CYS B N 1
ATOM 812 C CA . CYS B 1 17 ? -3.713 23.188 11.461 1 63.25 17 CYS B CA 1
ATOM 813 C C . CYS B 1 17 ? -3.377 21.719 11.711 1 63.25 17 CYS B C 1
ATOM 815 O O . CYS B 1 17 ? -2.402 21.406 12.398 1 63.25 17 CYS B O 1
ATOM 817 N N . GLY B 1 18 ? -4.34 20.859 11.766 1 80.75 18 GLY B N 1
ATOM 818 C CA . GLY B 1 18 ? -4.117 19.422 11.797 1 80.75 18 GLY B CA 1
ATOM 819 C C . GLY B 1 18 ? -2.902 19 11 1 80.75 18 GLY B C 1
ATOM 820 O O . GLY B 1 18 ? -2.26 19.812 10.344 1 80.75 18 GLY B O 1
ATOM 821 N N . LEU B 1 19 ? -2.359 17.938 11.242 1 93.06 19 LEU B N 1
ATOM 822 C CA . LEU B 1 19 ? -1.276 17.312 10.484 1 93.06 19 LEU B CA 1
ATOM 823 C C . LEU B 1 19 ? -1.592 17.312 8.992 1 93.06 19 LEU B C 1
ATOM 825 O O . LEU B 1 19 ? -2.76 17.359 8.602 1 93.06 19 LEU B O 1
ATOM 829 N N . ARG B 1 20 ? -0.516 17.562 8.203 1 96.31 20 ARG B N 1
ATOM 830 C CA . ARG B 1 20 ? -0.641 17.297 6.773 1 96.31 20 ARG B CA 1
ATOM 831 C C . ARG B 1 20 ? -0.085 15.93 6.418 1 96.31 20 ARG B C 1
ATOM 833 O O . ARG B 1 20 ? 0.951 15.516 6.945 1 96.31 20 ARG B O 1
ATOM 840 N N . CYS B 1 21 ? -0.776 15.211 5.543 1 96.62 21 CYS B N 1
ATOM 841 C CA . CYS B 1 21 ? -0.352 13.867 5.168 1 96.62 21 CYS B CA 1
ATOM 842 C C . CYS B 1 21 ? -0.457 13.664 3.66 1 96.62 21 CYS B C 1
ATOM 844 O O . CYS B 1 21 ? -1.261 14.32 2.996 1 96.62 21 CYS B O 1
ATOM 846 N N . TYR B 1 22 ? 0.355 12.742 3.127 1 96.06 22 TYR B N 1
ATOM 847 C CA . TYR B 1 22 ? 0.168 12.289 1.756 1 96.06 22 TYR B CA 1
ATOM 848 C C . TYR B 1 22 ? -1.115 11.477 1.621 1 96.06 22 TYR B C 1
ATOM 850 O O . TYR B 1 22 ? -1.491 10.742 2.537 1 96.06 22 TYR B O 1
ATOM 858 N N . THR B 1 23 ? -1.713 11.594 0.57 1 96.25 23 THR B N 1
ATOM 859 C CA . THR B 1 23 ? -2.957 10.875 0.313 1 96.25 23 THR B CA 1
ATOM 860 C C . THR B 1 23 ? -3.023 10.406 -1.138 1 96.25 23 THR B C 1
ATOM 862 O O . THR B 1 23 ? -2.365 10.977 -2.01 1 96.25 23 THR B O 1
ATOM 865 N N . CYS B 1 24 ? -3.746 9.289 -1.288 1 94.38 24 CYS B N 1
ATOM 866 C CA . CYS B 1 24 ? -4.047 8.805 -2.631 1 94.38 24 CYS B CA 1
ATOM 867 C C . CYS B 1 24 ? -5.348 9.414 -3.148 1 94.38 24 CYS B C 1
ATOM 869 O O . CYS B 1 24 ? -6.398 9.258 -2.525 1 94.38 24 CYS B O 1
ATOM 871 N N . THR B 1 25 ? -5.246 10.133 -4.227 1 94.25 25 THR B N 1
ATOM 872 C CA . THR B 1 25 ? -6.449 10.805 -4.711 1 94.25 25 THR B CA 1
ATOM 873 C C . THR B 1 25 ? -7.004 10.102 -5.945 1 94.25 25 THR B C 1
ATOM 875 O O . THR B 1 25 ? -6.301 9.32 -6.586 1 94.25 25 THR B O 1
ATOM 878 N N . VAL B 1 26 ? -8.21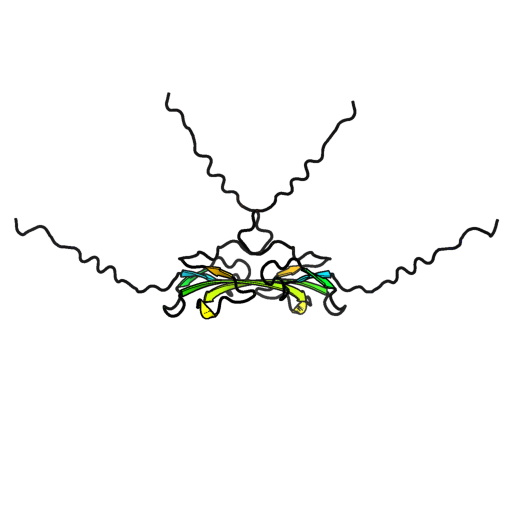9 10.406 -6.238 1 92.94 26 VAL B N 1
ATOM 879 C CA . VAL B 1 26 ? -8.898 9.789 -7.379 1 92.94 26 VAL B CA 1
ATOM 880 C C . VAL B 1 26 ? -8.203 10.211 -8.672 1 92.94 26 VAL B C 1
ATOM 882 O O . VAL B 1 26 ? -8.188 9.453 -9.648 1 92.94 26 VAL B O 1
ATOM 885 N N . ALA B 1 27 ? -7.645 11.445 -8.797 1 92.62 27 ALA B N 1
ATOM 886 C CA . ALA B 1 27 ? -6.977 11.953 -9.992 1 92.62 27 ALA B CA 1
ATOM 887 C C . ALA B 1 27 ? -5.703 11.172 -10.289 1 92.62 27 ALA B C 1
ATOM 889 O O . ALA B 1 27 ? -5.359 10.953 -11.453 1 92.62 27 ALA B O 1
ATOM 890 N N . ASP B 1 28 ? -4.965 10.766 -9.344 1 90.25 28 ASP B N 1
ATOM 891 C CA . ASP B 1 28 ? -3.775 9.93 -9.445 1 90.25 28 ASP B CA 1
ATOM 892 C C . ASP B 1 28 ? -3.727 8.906 -8.312 1 90.25 28 ASP B C 1
ATOM 894 O O . ASP B 1 28 ? -2.939 9.047 -7.375 1 90.25 28 ASP B O 1
ATOM 898 N N . PRO B 1 29 ? -4.527 7.863 -8.453 1 92.25 29 PRO B N 1
ATOM 899 C CA . PRO B 1 29 ? -4.793 7 -7.297 1 92.25 29 PRO B CA 1
ATOM 900 C C . PRO B 1 29 ? -3.598 6.125 -6.93 1 92.25 29 PRO B C 1
ATOM 902 O O . PRO B 1 29 ? -3.541 5.578 -5.824 1 92.25 29 PRO B O 1
ATOM 905 N N . LYS B 1 30 ? -2.627 6.008 -7.84 1 90.44 30 LYS B N 1
ATOM 906 C CA . LYS B 1 30 ? -1.543 5.07 -7.559 1 90.44 30 LYS B CA 1
ATOM 907 C C . LYS B 1 30 ? -0.293 5.805 -7.082 1 90.44 30 LYS B C 1
ATOM 909 O O . LYS B 1 30 ? 0.604 5.195 -6.492 1 90.44 30 LYS B O 1
ATOM 914 N N . SER B 1 31 ? -0.188 7.133 -7.379 1 90.19 31 SER B N 1
ATOM 915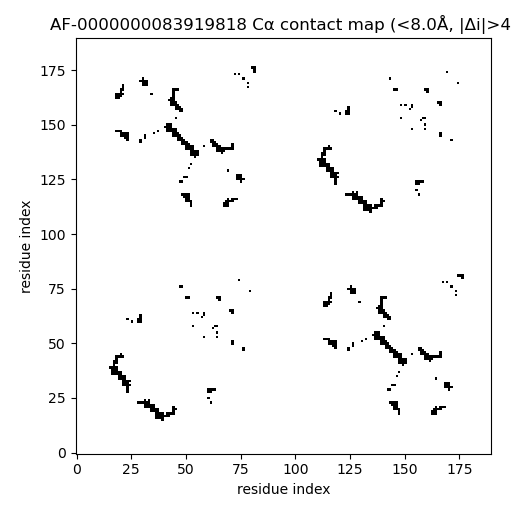 C CA . SER B 1 31 ? 1.033 7.855 -7.039 1 90.19 31 SER B CA 1
ATOM 916 C C . SER B 1 31 ? 1.058 8.234 -5.562 1 90.19 31 SER B C 1
ATOM 918 O O . SER B 1 31 ? 2.119 8.242 -4.934 1 90.19 31 SER B O 1
ATOM 920 N N . CYS B 1 32 ? -0.092 8.641 -4.98 1 93.75 32 CYS B N 1
ATOM 921 C CA . CYS B 1 32 ? -0.275 8.992 -3.578 1 93.75 32 CYS B CA 1
ATOM 922 C C . CYS B 1 32 ? 0.633 10.156 -3.186 1 93.75 32 CYS B C 1
ATOM 924 O O . CYS B 1 32 ? 1.188 10.172 -2.084 1 93.75 32 CYS B O 1
ATOM 926 N N . ILE B 1 33 ? 0.856 11.086 -4.117 1 92.94 33 ILE B N 1
ATOM 927 C CA . ILE B 1 33 ? 1.798 12.164 -3.844 1 92.94 33 ILE B CA 1
ATOM 928 C C . ILE B 1 33 ? 1.034 13.43 -3.469 1 92.94 33 ILE B C 1
ATOM 930 O O . ILE B 1 33 ? 1.639 14.453 -3.125 1 92.94 33 ILE B O 1
ATOM 934 N N . ASP B 1 34 ? -0.3 13.367 -3.523 1 94.69 34 ASP B N 1
ATOM 935 C CA . ASP B 1 34 ? -1.092 14.5 -3.066 1 94.69 34 ASP B CA 1
ATOM 936 C C . ASP B 1 34 ? -1.077 14.602 -1.542 1 94.69 34 ASP B C 1
ATOM 938 O O . ASP B 1 34 ? -0.817 13.617 -0.851 1 94.69 34 ASP B O 1
ATOM 942 N N . THR B 1 35 ? -1.267 15.812 -1.092 1 95.69 35 THR B N 1
ATOM 943 C CA . THR B 1 35 ? -1.282 16 0.354 1 95.69 35 THR B CA 1
ATOM 944 C C . THR B 1 35 ? -2.615 16.594 0.807 1 95.69 35 THR B C 1
ATOM 946 O O . THR B 1 35 ? -3.295 17.266 0.033 1 95.69 35 THR B O 1
ATOM 949 N N . LYS B 1 36 ? -2.963 16.312 2.008 1 96.06 36 LYS B N 1
ATOM 950 C CA . LYS B 1 36 ? -4.168 16.891 2.602 1 96.06 36 LYS B CA 1
ATOM 951 C C . LYS B 1 36 ? -3.932 17.281 4.059 1 96.06 36 LYS B C 1
ATOM 953 O O . LYS B 1 36 ? -3.148 16.641 4.758 1 96.06 36 LYS B O 1
ATOM 958 N N . SER B 1 37 ? -4.609 18.344 4.453 1 96.25 37 SER B N 1
ATOM 959 C CA . SER B 1 37 ? -4.637 18.703 5.867 1 96.25 37 SER B CA 1
ATOM 960 C C . SER B 1 37 ? -5.629 17.844 6.641 1 96.25 37 SER B C 1
ATOM 962 O O . SER B 1 37 ? -6.766 17.641 6.203 1 96.25 37 SER B O 1
ATOM 964 N N . CYS B 1 38 ? -5.148 17.406 7.734 1 96.19 38 CYS B N 1
ATOM 965 C CA . CYS B 1 38 ? -5.996 16.562 8.555 1 96.19 38 CYS B CA 1
ATOM 966 C C . CYS B 1 38 ? -6.812 17.375 9.539 1 96.19 38 CYS B C 1
ATOM 968 O O . CYS B 1 38 ? -6.336 18.391 10.055 1 96.19 38 CYS B O 1
ATOM 970 N N . SER B 1 39 ? -8.047 16.969 9.75 1 94.75 39 SER B N 1
ATOM 971 C CA . SER B 1 39 ? -8.773 17.531 10.883 1 94.75 39 SER B CA 1
ATOM 972 C C . SER B 1 39 ? -8.023 17.281 12.188 1 94.75 39 SER B C 1
ATOM 974 O O . SER B 1 39 ? -7.219 16.359 12.289 1 94.75 39 SER B O 1
ATOM 976 N N . VAL B 1 40 ? -8.32 18.062 13.172 1 91.81 40 VAL B N 1
ATOM 977 C CA . VAL B 1 40 ? -7.594 18.062 14.438 1 91.81 40 VAL B CA 1
ATOM 978 C C . VAL B 1 40 ? -7.828 16.734 15.172 1 91.81 40 VAL B C 1
ATOM 980 O O . VAL B 1 40 ? -7.066 16.375 16.062 1 91.81 40 VAL B O 1
ATOM 983 N N . ILE B 1 41 ? -8.82 16 14.922 1 94.19 41 ILE B N 1
ATOM 984 C CA . ILE B 1 41 ? -9.117 14.742 15.594 1 94.19 41 ILE B CA 1
ATOM 985 C C . ILE B 1 41 ? -8.102 13.68 15.172 1 94.19 41 ILE B C 1
ATOM 987 O O . ILE B 1 41 ? -7.871 12.711 15.898 1 94.19 41 ILE B O 1
ATOM 991 N N . PHE B 1 42 ? -7.605 13.859 13.992 1 97.06 42 PHE B N 1
ATOM 992 C CA . PHE B 1 42 ? -6.59 12.938 13.5 1 97.06 42 PHE B CA 1
ATOM 993 C C . PHE B 1 42 ? -5.199 13.391 13.914 1 97.06 42 PHE B C 1
ATOM 995 O O . PHE B 1 42 ? -4.824 14.547 13.688 1 97.06 42 PHE B O 1
ATOM 1002 N N . ASN B 1 43 ? -4.391 12.508 14.516 1 96.56 43 ASN B N 1
ATOM 1003 C CA . ASN B 1 43 ? -3.082 12.891 15.039 1 96.56 43 ASN B CA 1
ATOM 1004 C C . ASN B 1 43 ? -1.971 12.023 14.453 1 96.56 43 ASN B C 1
ATOM 1006 O O . ASN B 1 43 ? -0.864 11.969 14.992 1 96.56 43 ASN B O 1
ATOM 1010 N N . ARG B 1 44 ? -2.275 11.242 13.414 1 97.81 44 ARG B N 1
ATOM 1011 C CA . ARG B 1 44 ? -1.308 10.398 12.719 1 97.81 44 ARG B CA 1
ATOM 1012 C C . ARG B 1 44 ? -1.519 10.461 11.211 1 97.81 44 ARG B C 1
ATOM 1014 O O . ARG B 1 44 ? -2.646 10.633 10.742 1 97.81 44 ARG B O 1
ATOM 1021 N N . CYS B 1 45 ? -0.406 10.336 10.508 1 97.38 45 CYS B N 1
ATOM 1022 C CA . CYS B 1 45 ? -0.475 9.93 9.109 1 97.38 45 CYS B CA 1
ATOM 1023 C C . CYS B 1 45 ? -0.346 8.414 8.977 1 97.38 45 CYS B C 1
ATOM 1025 O O . CYS B 1 45 ? 0.387 7.785 9.742 1 97.38 45 CYS B O 1
ATOM 1027 N N . TYR B 1 46 ? -1.078 7.879 7.98 1 96.38 46 TYR B N 1
ATOM 1028 C CA . TYR B 1 46 ? -0.983 6.43 7.848 1 96.38 46 TYR B CA 1
ATOM 1029 C C . TYR B 1 46 ? -0.61 6.031 6.426 1 96.38 46 TYR B C 1
ATOM 1031 O O . TYR B 1 46 ? -0.816 6.805 5.484 1 96.38 46 TYR B O 1
ATOM 1039 N N . ASN B 1 47 ? -0.016 4.832 6.254 1 94.5 47 ASN B N 1
ATOM 1040 C CA . ASN B 1 47 ? 0.213 4.043 5.047 1 94.5 47 ASN B CA 1
ATOM 1041 C C . ASN B 1 47 ? -0.293 2.613 5.211 1 94.5 47 ASN B C 1
ATOM 1043 O O . ASN B 1 47 ? -0.042 1.974 6.234 1 94.5 47 ASN B O 1
ATOM 1047 N N . MET B 1 48 ? -0.968 2.148 4.273 1 94.31 48 MET B N 1
ATOM 1048 C CA . MET B 1 48 ? -1.39 0.75 4.289 1 94.31 48 MET B CA 1
ATOM 1049 C C . MET B 1 48 ? -1.245 0.122 2.908 1 94.31 48 MET B C 1
ATOM 1051 O O . MET B 1 48 ? -1.662 0.71 1.909 1 94.31 48 MET B O 1
ATOM 1055 N N . VAL B 1 49 ? -0.658 -1.061 2.939 1 93.69 49 VAL B N 1
ATOM 1056 C CA . VAL B 1 49 ? -0.484 -1.818 1.704 1 93.69 49 VAL B CA 1
ATOM 1057 C C . VAL B 1 49 ? -1.287 -3.115 1.775 1 93.69 49 VAL B C 1
ATOM 1059 O O . VAL B 1 49 ? -1.301 -3.787 2.811 1 93.69 49 VAL B O 1
ATOM 1062 N N . THR B 1 50 ? -1.905 -3.459 0.699 1 94.19 50 THR B N 1
ATOM 1063 C CA . THR B 1 50 ? -2.541 -4.766 0.55 1 94.19 50 THR B CA 1
ATOM 1064 C C . THR B 1 50 ? -2.096 -5.438 -0.746 1 94.19 50 THR B C 1
ATOM 1066 O O . THR B 1 50 ? -1.895 -4.77 -1.762 1 94.19 50 THR B O 1
ATOM 1069 N N . LYS B 1 51 ? -1.887 -6.703 -0.635 1 96.12 51 LYS B N 1
ATOM 1070 C CA . LYS B 1 51 ? -1.438 -7.512 -1.766 1 96.12 51 LYS B CA 1
ATOM 1071 C C . LYS B 1 51 ? -2.207 -8.828 -1.842 1 96.12 51 LYS B C 1
ATOM 1073 O O . LYS B 1 51 ? -2.645 -9.359 -0.817 1 96.12 51 LYS B O 1
ATOM 1078 N N . GLY B 1 52 ? -2.273 -9.336 -3.139 1 96.75 52 GLY B N 1
ATOM 1079 C CA . GLY B 1 52 ? -2.922 -10.633 -3.26 1 96.75 52 GLY B CA 1
ATOM 1080 C C . GLY B 1 52 ? -3.336 -10.961 -4.68 1 96.75 52 GLY B C 1
ATOM 1081 O O . GLY B 1 52 ? -2.684 -10.539 -5.637 1 96.75 52 GLY B O 1
ATOM 1082 N N . CYS B 1 53 ? -4.355 -11.859 -4.723 1 97.25 53 CYS B N 1
ATOM 1083 C CA . CYS B 1 53 ? -4.887 -12.359 -5.984 1 97.25 53 CYS B CA 1
ATOM 1084 C C . CYS B 1 53 ? -6.098 -11.547 -6.434 1 97.25 53 CYS B C 1
ATOM 1086 O O . CYS B 1 53 ? -6.906 -11.125 -5.605 1 97.25 53 CYS B O 1
ATOM 1088 N N . GLN B 1 54 ? -6.188 -11.312 -7.691 1 97.31 54 GLN B N 1
ATOM 1089 C CA . GLN B 1 54 ? -7.328 -10.57 -8.219 1 97.31 54 GLN B CA 1
ATOM 1090 C C . GLN B 1 54 ? -7.602 -10.938 -9.672 1 97.31 54 GLN B C 1
ATOM 1092 O O . GLN B 1 54 ? -6.762 -11.555 -10.328 1 97.31 54 GLN B O 1
ATOM 1097 N N . THR B 1 55 ? -8.82 -10.625 -10.109 1 97.44 55 THR B N 1
ATOM 1098 C CA . THR B 1 55 ? -9.141 -10.734 -11.523 1 97.44 55 THR B CA 1
ATOM 1099 C C . THR B 1 55 ? -8.75 -9.469 -12.273 1 97.44 55 THR B C 1
ATOM 1101 O O . THR B 1 55 ? -8.742 -8.375 -11.695 1 97.44 55 THR B O 1
ATOM 1104 N N . SER B 1 56 ? -8.516 -9.609 -13.531 1 97 56 SER B N 1
ATOM 1105 C CA . SER B 1 56 ? -8.164 -8.453 -14.344 1 97 56 SER B CA 1
ATOM 1106 C C . SER B 1 56 ? -9.273 -7.41 -14.336 1 97 56 SER B C 1
ATOM 1108 O O . SER B 1 56 ? -9 -6.211 -14.453 1 97 56 SER B O 1
ATOM 1110 N N . LEU B 1 57 ? -10.5 -7.789 -14.156 1 96.56 57 LEU B N 1
ATOM 1111 C CA . LEU B 1 57 ? -11.648 -6.887 -14.156 1 96.56 57 LEU B CA 1
ATOM 1112 C C . LEU B 1 57 ? -11.609 -5.965 -12.945 1 96.56 57 LEU B C 1
ATOM 1114 O O . LEU B 1 57 ? -12.094 -4.832 -13.008 1 96.56 57 LEU B O 1
ATOM 1118 N N . ALA B 1 58 ? -10.969 -6.383 -11.898 1 96.44 58 ALA B N 1
ATOM 1119 C CA . ALA B 1 58 ? -10.922 -5.625 -10.656 1 96.44 58 ALA B CA 1
ATOM 1120 C C . ALA B 1 58 ? -9.688 -4.73 -10.594 1 96.44 58 ALA B C 1
ATOM 1122 O O . ALA B 1 58 ? -9.422 -4.094 -9.578 1 96.44 58 ALA B O 1
ATOM 1123 N N . CYS B 1 59 ? -8.914 -4.695 -11.727 1 96.19 59 CYS B N 1
ATOM 1124 C CA . CYS B 1 59 ? -7.691 -3.902 -11.773 1 96.19 59 CYS B CA 1
ATOM 1125 C C . CYS B 1 59 ? -7.988 -2.465 -12.188 1 96.19 59 CYS B C 1
ATOM 1127 O O . CYS B 1 59 ? -7.562 -2.023 -13.258 1 96.19 59 CYS B O 1
ATOM 1129 N N . VAL B 1 60 ? -8.648 -1.733 -11.336 1 95.44 60 VAL B N 1
ATOM 1130 C CA . VAL B 1 60 ? -9.086 -0.367 -11.609 1 95.44 60 VAL B CA 1
ATOM 1131 C C . VAL B 1 60 ? -8.656 0.546 -10.461 1 95.44 60 VAL B C 1
ATOM 1133 O O . VAL B 1 60 ? -8.406 0.08 -9.344 1 95.44 60 VAL B O 1
ATOM 1136 N N . GLY B 1 61 ? -8.5 1.841 -10.82 1 94.31 61 GLY B N 1
ATOM 1137 C CA . GLY B 1 61 ? -8.227 2.834 -9.789 1 94.31 61 GLY B CA 1
ATOM 1138 C C . GLY B 1 61 ? -6.887 2.623 -9.102 1 94.31 61 GLY B C 1
ATOM 1139 O O . GLY B 1 61 ? -5.852 2.525 -9.766 1 94.31 61 GLY B O 1
ATOM 1140 N N . ALA B 1 62 ? -6.949 2.414 -7.793 1 93.38 62 ALA B N 1
ATOM 1141 C CA . ALA B 1 62 ? -5.742 2.371 -6.969 1 93.38 62 ALA B CA 1
ATOM 1142 C C . ALA B 1 62 ? -5.105 0.984 -6.996 1 93.38 62 ALA B C 1
ATOM 1144 O O . ALA B 1 62 ? -3.988 0.796 -6.512 1 93.38 62 ALA B O 1
ATOM 1145 N N . VAL B 1 63 ? -5.875 0.08 -7.574 1 95.69 63 VAL B N 1
ATOM 1146 C CA . VAL B 1 63 ? -5.391 -1.296 -7.57 1 95.69 63 VAL B CA 1
ATOM 1147 C C . VAL B 1 63 ? -4.398 -1.5 -8.711 1 95.69 63 VAL B C 1
ATOM 1149 O O . VAL B 1 63 ? -4.777 -1.438 -9.883 1 95.69 63 VAL B O 1
ATOM 1152 N N . ASP B 1 64 ? -3.156 -1.76 -8.367 1 94.19 64 ASP B N 1
ATOM 1153 C CA . ASP B 1 64 ? -2.127 -2.098 -9.344 1 94.19 64 ASP B CA 1
ATOM 1154 C C . ASP B 1 64 ? -2.061 -3.605 -9.578 1 94.19 64 ASP B C 1
ATOM 1156 O O . ASP B 1 64 ? -1.896 -4.375 -8.625 1 94.19 64 ASP B O 1
ATOM 1160 N N . CYS B 1 65 ? -2.186 -3.986 -10.789 1 96.62 65 CYS B N 1
ATOM 1161 C CA . CYS B 1 65 ? -2.211 -5.41 -11.102 1 96.62 6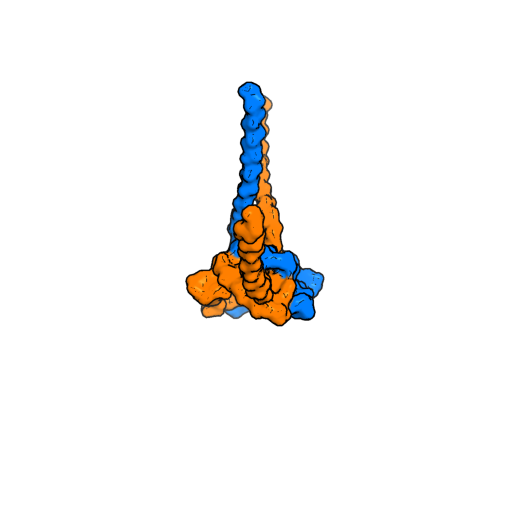5 CYS B CA 1
ATOM 1162 C C . CYS B 1 65 ? -1.079 -5.781 -12.047 1 96.62 65 CYS B C 1
ATOM 1164 O O . CYS B 1 65 ? -0.581 -4.934 -12.789 1 96.62 65 CYS B O 1
ATOM 1166 N N . CYS B 1 66 ? -0.668 -7.004 -12.039 1 96.19 66 CYS B N 1
ATOM 1167 C CA . CYS B 1 66 ? 0.323 -7.578 -12.945 1 96.19 66 CYS B CA 1
ATOM 1168 C C . CYS B 1 66 ? 0.066 -9.062 -13.164 1 96.19 66 CYS B C 1
ATOM 1170 O O . CYS B 1 66 ? -0.78 -9.656 -12.492 1 96.19 66 CYS B O 1
ATOM 1172 N N . GLU B 1 67 ? 0.725 -9.586 -14.188 1 95.38 67 GLU B N 1
ATOM 1173 C CA . GLU B 1 67 ? 0.542 -10.992 -14.523 1 95.38 67 GLU B CA 1
ATOM 1174 C C . GLU B 1 67 ? 1.85 -11.766 -14.383 1 95.38 67 GLU B C 1
ATOM 1176 O O . GLU B 1 67 ? 2.916 -11.273 -14.75 1 95.38 67 GLU B O 1
ATOM 1181 N N . GLY B 1 68 ? 1.742 -12.93 -13.859 1 95.25 68 GLY B N 1
ATOM 1182 C CA . GLY B 1 68 ? 2.877 -13.805 -13.609 1 95.25 68 GLY B CA 1
ATOM 1183 C C . GLY B 1 68 ? 3.133 -14.047 -12.133 1 95.25 68 GLY B C 1
ATOM 1184 O O . GLY B 1 68 ? 2.65 -13.297 -11.281 1 95.25 68 GLY B O 1
ATOM 1185 N N . ASP B 1 69 ? 3.855 -15.109 -11.867 1 94.25 69 ASP B N 1
ATOM 1186 C CA . ASP B 1 69 ? 4.121 -15.469 -10.477 1 94.25 69 ASP B CA 1
ATOM 1187 C C . ASP B 1 69 ? 4.91 -14.375 -9.766 1 94.25 69 ASP B C 1
ATOM 1189 O O . ASP B 1 69 ? 5.93 -13.906 -10.273 1 94.25 69 ASP B O 1
ATOM 1193 N N . LEU B 1 70 ? 4.402 -13.961 -8.578 1 96.12 70 LEU B N 1
ATOM 1194 C CA . LEU B 1 70 ? 5.086 -13.117 -7.605 1 96.12 70 LEU B CA 1
ATOM 1195 C C . LEU B 1 70 ? 5.449 -11.766 -8.219 1 96.12 70 LEU B C 1
ATOM 1197 O O . LEU B 1 70 ? 6.398 -11.117 -7.781 1 96.12 70 LEU B O 1
ATOM 1201 N N . CYS B 1 71 ? 4.723 -11.414 -9.281 1 94.62 71 CYS B N 1
ATOM 1202 C CA . CYS B 1 71 ? 5.035 -10.18 -10 1 94.62 71 CYS B CA 1
ATOM 1203 C C . CYS B 1 71 ? 4.707 -8.961 -9.148 1 94.62 71 CYS B C 1
ATOM 1205 O O . CYS B 1 71 ? 5.168 -7.855 -9.445 1 94.62 71 CYS B O 1
ATOM 1207 N N . ASN B 1 72 ? 3.83 -9.078 -8.062 1 94.94 72 ASN B N 1
ATOM 1208 C CA . ASN B 1 72 ? 3.422 -7.945 -7.238 1 94.94 72 ASN B CA 1
ATOM 1209 C C . ASN B 1 72 ? 4.461 -7.625 -6.168 1 94.94 72 ASN B C 1
ATOM 1211 O O . ASN B 1 72 ? 4.168 -6.902 -5.215 1 94.94 72 ASN B O 1
ATOM 1215 N N . SER B 1 73 ? 5.59 -8.062 -6.191 1 91.06 73 SER B N 1
ATOM 1216 C CA . SER B 1 73 ? 6.816 -7.691 -5.492 1 91.06 73 SER B CA 1
ATOM 1217 C C . SER B 1 73 ? 6.695 -7.938 -3.994 1 91.06 73 SER B C 1
ATOM 1219 O O . SER B 1 73 ? 5.621 -7.766 -3.416 1 91.06 73 SER B O 1
ATOM 1221 N N . ALA B 1 74 ? 7.832 -8.32 -3.369 1 80.75 74 ALA B N 1
ATOM 1222 C CA . ALA B 1 74 ? 7.945 -8.508 -1.925 1 80.75 74 ALA B CA 1
ATOM 1223 C C . ALA B 1 74 ? 8.273 -7.191 -1.225 1 80.75 74 ALA B C 1
ATOM 1225 O O . ALA B 1 74 ? 8.266 -7.117 0.006 1 80.75 74 ALA B O 1
ATOM 1226 N N . VAL B 1 75 ? 8.656 -6.129 -1.885 1 66.81 75 VAL B N 1
ATOM 1227 C CA . VAL B 1 75 ? 9.148 -4.906 -1.257 1 66.81 75 VAL B CA 1
ATOM 1228 C C . VAL B 1 75 ? 8.086 -4.34 -0.321 1 66.81 75 VAL B C 1
ATOM 1230 O O . VAL B 1 75 ? 6.941 -4.129 -0.729 1 66.81 75 VAL B O 1
ATOM 1233 N N . PRO B 1 76 ? 8.43 -4.41 0.965 1 56.09 76 PRO B N 1
ATOM 1234 C CA . PRO B 1 76 ? 7.523 -3.77 1.921 1 56.09 76 PRO B CA 1
ATOM 1235 C C . PRO B 1 76 ? 7.332 -2.279 1.646 1 56.09 76 PRO B C 1
ATOM 1237 O O . PRO B 1 76 ? 8.219 -1.632 1.086 1 56.09 76 PRO B O 1
ATOM 1240 N N . THR B 1 77 ? 6.129 -1.83 1.351 1 50.34 77 THR B N 1
ATOM 1241 C CA . THR B 1 77 ? 5.875 -0.413 1.113 1 50.34 77 THR B CA 1
ATOM 1242 C C . THR B 1 77 ? 6.746 0.451 2.021 1 50.34 77 THR B C 1
ATOM 1244 O O . THR B 1 77 ? 6.625 1.678 2.021 1 50.34 77 THR B O 1
ATOM 1247 N N . GLY B 1 78 ? 7.305 -0.039 3.129 1 45.56 78 GLY B N 1
ATOM 1248 C CA . GLY B 1 78 ? 8.055 0.963 3.869 1 45.56 78 GLY B CA 1
ATOM 1249 C C . GLY B 1 78 ? 9.211 1.548 3.08 1 45.56 78 GLY B C 1
ATOM 1250 O O . GLY B 1 78 ? 9.43 1.174 1.928 1 45.56 78 GLY B O 1
ATOM 1251 N N . PRO B 1 79 ? 9.891 2.719 3.674 1 38.91 79 PRO B N 1
ATOM 1252 C CA . PRO B 1 79 ? 11.023 3.311 2.957 1 38.91 79 PRO B CA 1
ATOM 1253 C C . PRO B 1 79 ? 12.008 2.262 2.441 1 38.91 79 PRO B C 1
ATOM 1255 O O . PRO B 1 79 ? 12.648 1.569 3.236 1 38.91 79 PRO B O 1
ATOM 1258 N N . SER B 1 80 ? 11.586 1.464 1.734 1 37.75 80 SER B N 1
ATOM 1259 C CA . SER B 1 80 ? 12.398 0.336 1.293 1 37.75 80 SER B CA 1
ATOM 1260 C C . SER B 1 80 ? 13.617 0.807 0.509 1 37.75 80 SER B C 1
ATOM 1262 O O . SER B 1 80 ? 13.5 1.615 -0.413 1 37.75 80 SER B O 1
ATOM 1264 N N . VAL B 1 81 ? 14.734 0.83 1.191 1 39.62 81 VAL B N 1
ATOM 1265 C CA . VAL B 1 81 ? 16.062 0.94 0.621 1 39.62 81 VAL B CA 1
ATOM 1266 C C . VAL B 1 81 ? 16.203 -0.011 -0.566 1 39.62 81 VAL B C 1
ATOM 1268 O O . VAL B 1 81 ? 15.766 -1.162 -0.501 1 39.62 81 VAL B O 1
ATOM 1271 N N . ILE B 1 82 ? 16.078 0.531 -1.687 1 38.19 82 ILE B N 1
ATOM 1272 C CA . ILE B 1 82 ? 16.438 -0.095 -2.953 1 38.19 82 ILE B CA 1
ATOM 1273 C C . ILE B 1 82 ? 17.719 -0.907 -2.777 1 38.19 82 ILE B C 1
ATOM 1275 O O . ILE B 1 82 ? 18.781 -0.351 -2.473 1 38.19 82 ILE B O 1
ATOM 1279 N N . LEU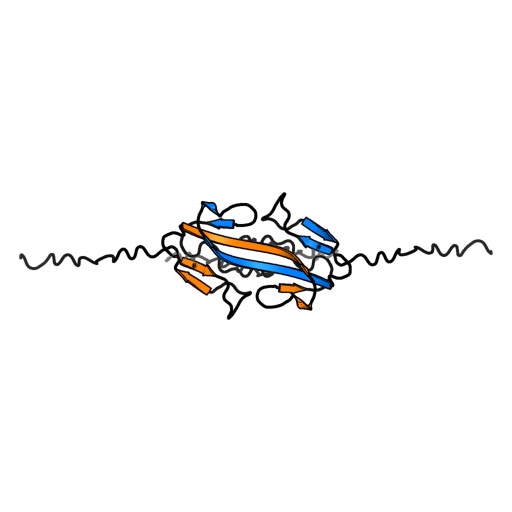 B 1 83 ? 17.5 -2.111 -2.369 1 35.47 83 LEU B N 1
ATOM 1280 C CA . LEU B 1 83 ? 18.703 -2.92 -2.469 1 35.47 83 LEU B CA 1
ATOM 1281 C C . LEU B 1 83 ? 19.109 -3.125 -3.928 1 35.47 83 LEU B C 1
ATOM 1283 O O . LEU B 1 83 ? 18.359 -3.711 -4.707 1 35.47 83 LEU B O 1
ATOM 1287 N N . LEU B 1 84 ? 19.656 -2.033 -4.402 1 36.28 84 LEU B N 1
ATOM 1288 C CA . LEU B 1 84 ? 20.359 -2.184 -5.668 1 36.28 84 LEU B CA 1
ATOM 1289 C C . LEU B 1 84 ? 21.281 -3.4 -5.637 1 36.28 84 LEU B C 1
ATOM 1291 O O . LEU B 1 84 ? 22.25 -3.43 -4.879 1 36.28 84 LEU B O 1
ATOM 1295 N N . LEU B 1 85 ? 20.672 -4.531 -5.676 1 36.06 85 LEU B N 1
ATOM 1296 C CA . LEU B 1 85 ? 21.609 -5.625 -5.883 1 36.06 85 LEU B CA 1
ATOM 1297 C C . LEU B 1 85 ? 22.375 -5.457 -7.195 1 36.06 85 LEU B C 1
ATOM 1299 O O . LEU B 1 85 ? 21.781 -5.602 -8.273 1 36.06 85 LEU B O 1
ATOM 1303 N N . VAL B 1 86 ? 23.297 -4.43 -7.266 1 40.09 86 VAL B N 1
ATOM 1304 C CA . VAL B 1 86 ? 24.281 -4.371 -8.336 1 40.09 86 VAL B CA 1
ATOM 1305 C C . VAL B 1 86 ? 25.047 -5.695 -8.406 1 40.09 86 VAL B C 1
ATOM 1307 O O . VAL B 1 86 ? 25.719 -6.086 -7.457 1 4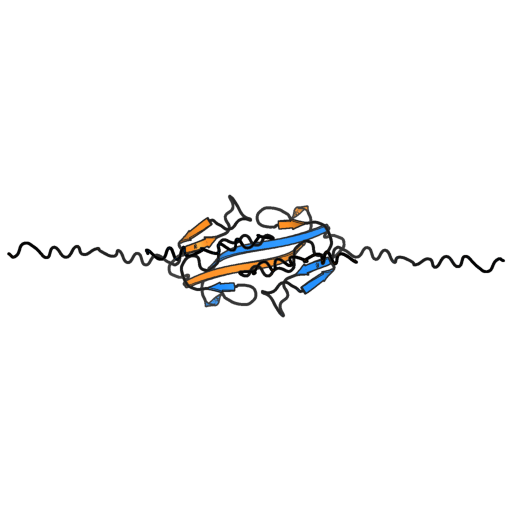0.09 86 VAL B O 1
ATOM 1310 N N . SER B 1 87 ? 24.516 -6.742 -9.031 1 38.03 87 SER B N 1
ATOM 1311 C CA . SER B 1 87 ? 25.344 -7.91 -9.344 1 38.03 87 SER B CA 1
ATOM 1312 C C . SER B 1 87 ? 26.609 -7.508 -10.086 1 38.03 87 SER B C 1
ATOM 1314 O O . SER B 1 87 ? 26.547 -7 -11.203 1 38.03 87 SER B O 1
ATOM 1316 N N . SER B 1 88 ? 27.656 -7.133 -9.398 1 39 88 SER B N 1
ATOM 1317 C CA . SER B 1 88 ? 29 -6.953 -9.938 1 39 88 SER B CA 1
ATOM 1318 C C . SER B 1 88 ? 29.453 -8.188 -10.719 1 39 88 SER B C 1
ATOM 1320 O O . SER B 1 88 ? 29.516 -9.289 -10.164 1 39 88 SER B O 1
ATOM 1322 N N . ALA B 1 89 ? 29.125 -8.312 -11.977 1 41.38 89 ALA B N 1
ATOM 1323 C CA . ALA B 1 89 ? 29.781 -9.258 -12.883 1 41.38 89 ALA B CA 1
ATOM 1324 C C . ALA B 1 89 ? 31.297 -9.203 -12.734 1 41.38 89 ALA B C 1
ATOM 1326 O O . ALA B 1 89 ? 31.891 -8.125 -12.766 1 41.38 89 ALA B O 1
ATOM 1327 N N . ILE B 1 90 ? 31.891 -10.102 -12.031 1 37.09 90 ILE B N 1
ATOM 1328 C CA . ILE B 1 90 ? 33.312 -10.406 -11.93 1 37.09 90 ILE B CA 1
ATOM 1329 C C . ILE B 1 90 ? 33.906 -10.641 -13.32 1 37.09 90 ILE B C 1
ATOM 1331 O O . ILE B 1 90 ? 33.469 -11.562 -14.031 1 37.09 90 ILE B O 1
ATOM 1335 N N . ILE B 1 91 ? 34.344 -9.648 -14.008 1 38.91 91 ILE B N 1
ATOM 1336 C CA . ILE B 1 91 ? 35.188 -9.734 -15.18 1 38.91 91 ILE B CA 1
ATOM 1337 C C . ILE B 1 91 ? 36.469 -10.484 -14.828 1 38.91 91 ILE B C 1
ATOM 1339 O O . ILE B 1 91 ? 37.344 -9.945 -14.148 1 38.91 91 ILE B O 1
ATOM 1343 N N . THR B 1 92 ? 36.5 -11.594 -14.062 1 37.62 92 THR B N 1
ATOM 1344 C CA . THR B 1 92 ? 37.844 -12.156 -13.938 1 37.62 92 THR B CA 1
ATOM 1345 C C . THR B 1 92 ? 38.375 -12.547 -15.305 1 37.62 92 THR B C 1
ATOM 1347 O O . THR B 1 92 ? 37.719 -13.234 -16.078 1 37.62 92 THR B O 1
ATOM 1350 N N . LEU B 1 93 ? 39.188 -11.609 -15.938 1 36.22 93 LEU B N 1
ATOM 1351 C CA . LEU B 1 93 ? 40.25 -11.766 -16.953 1 36.22 93 LEU B CA 1
ATOM 1352 C C . LEU B 1 93 ? 41.125 -12.969 -16.641 1 36.22 93 LEU B C 1
ATOM 1354 O O . LEU B 1 93 ? 41.781 -13.008 -15.594 1 36.22 93 LEU B O 1
ATOM 1358 N N . PHE B 1 94 ? 40.781 -14.156 -16.984 1 34.28 94 PHE B N 1
ATOM 1359 C CA . PHE B 1 94 ? 41.75 -15.227 -17.031 1 34.28 94 PHE B CA 1
ATOM 1360 C C . PHE B 1 94 ? 42.906 -14.875 -17.984 1 34.28 94 PHE B C 1
ATOM 1362 O O . PHE B 1 94 ? 42.656 -14.633 -19.156 1 34.28 94 PHE B O 1
ATOM 1369 N N . LEU B 1 95 ? 44 -14.18 -17.391 1 30.28 95 LEU B N 1
ATOM 1370 C CA . LEU B 1 95 ? 45.375 -14.414 -17.844 1 30.28 95 LEU B CA 1
ATOM 1371 C C . LEU B 1 95 ? 45.75 -15.891 -17.75 1 30.28 95 LEU B C 1
ATOM 1373 O O . LEU B 1 95 ? 45.312 -16.578 -16.812 1 30.28 95 LEU B O 1
#

Organism: Seriola dumerili (NCBI:txid41447)

Sequence (190 aa):
NMWHALNSCVLCLCTVCGLRCYTCTVADPKSCIDTKSCSVIFNRCYNMVTKGCQTSLACVGAVDCCEGDLCNSAVPTGPSVILLLVSSAIITLFLNMWHALNSCVLCLCTVCGLRCYTCTVADPKSCIDTKSCSVIFNRCYNMVTKGCQTSLACVGAVDCCEGDLCNSAVPTGPSVILLLVSSAIITLFL

Secondary structure (DSSP, 8-state):
-TT----------------EEEE--SSSTTT--EEEEPPTT--EEEEEEEEEEE-GGG--TTEEEE-STTTT----SSS----------------/-TT----------------EEEE--SSSTTT--EEEEPPTT--EEEEEEEEEEE-GGG--TTEEEE-STTTT----SSS----------------

InterPro domains:
  IPR045860 Snake toxin-like superfamily [SSF57302] (19-76)

Foldseek 3Di:
DVPDDPVPCPVPVVVCFADKEFAQDQVHRQPSRDIDTDDNVDNDYDDDDDDDDDDPVPCDGNRHDDDDPCPVDPDDPDVDDPPPPPVPPPPPPDD/DVPDDPVPCPVPVVVCFADKEFAQDQVHRQPSRDIDTDDNVDNDYDDDDDDDDDDPVPCDGNRHDDDDPCPVDPQDPPVGDPPPPPPPPPPPPPD

Radius of gyration: 25.87 Å; Cα contacts (8 Å, |Δi|>4): 359; chains: 2; bounding box: 57×111×51 Å

pLDDT: mean 73.25, std 26.49, range [30.28, 97.81]

Solvent-accessible surface area (backbone atoms only — not comparable to full-atom values): 11233 Å² total; per-residue (Å²): 131,87,74,65,83,70,70,72,69,68,67,66,71,68,63,75,67,27,47,36,16,23,21,44,39,88,94,48,27,60,47,22,64,47,70,45,75,28,57,71,84,30,71,23,19,26,36,33,61,46,40,24,71,31,38,69,89,66,50,49,82,40,37,44,61,41,69,56,68,48,59,49,46,54,74,36,69,56,96,55,76,53,74,72,76,72,78,76,76,76,76,74,75,84,124,129,88,76,64,82,70,70,71,70,68,69,66,69,69,62,78,64,26,47,37,19,23,21,45,40,89,92,47,27,60,47,22,65,45,70,43,76,27,58,72,82,30,71,22,19,27,36,32,59,48,40,24,69,30,38,70,88,67,51,50,81,38,37,43,62,41,71,57,68,47,58,48,47,53,75,34,70,56,95,51,75,55,74,72,74,72,79,76,76,76,77,73,77,82,125